Protein AF-A0A7K3PNA1-F1 (afdb_monomer_lite)

Structure (mmCIF, N/CA/C/O backbone):
data_AF-A0A7K3PNA1-F1
#
_entry.id   AF-A0A7K3PNA1-F1
#
loop_
_atom_site.group_PDB
_atom_site.id
_atom_site.type_symbol
_atom_site.label_atom_id
_atom_site.label_alt_id
_atom_site.label_comp_id
_atom_site.label_asym_id
_atom_site.label_entity_id
_atom_site.label_seq_id
_atom_site.pdbx_PDB_ins_code
_atom_site.Cartn_x
_atom_site.Cartn_y
_atom_site.Cartn_z
_atom_site.occupancy
_atom_site.B_iso_or_equiv
_atom_site.auth_seq_id
_atom_site.auth_comp_id
_atom_site.auth_asym_id
_atom_site.auth_atom_id
_atom_site.pdbx_PDB_model_num
ATOM 1 N N . LYS A 1 1 ? 6.640 -14.844 -37.587 1.00 70.00 1 LYS A N 1
ATOM 2 C CA . LYS A 1 1 ? 8.066 -14.745 -37.992 1.00 70.00 1 LYS A CA 1
ATOM 3 C C . LYS A 1 1 ? 8.178 -13.850 -39.232 1.00 70.00 1 LYS A C 1
ATOM 5 O O . LYS A 1 1 ? 8.261 -14.369 -40.331 1.00 70.00 1 LYS A O 1
ATOM 10 N N . LEU A 1 2 ? 8.082 -12.526 -39.067 1.00 86.00 2 LEU A N 1
ATOM 11 C CA . LEU A 1 2 ? 8.059 -11.572 -40.195 1.00 86.00 2 LEU A CA 1
ATOM 12 C C . LEU A 1 2 ? 9.351 -10.746 -40.311 1.00 86.00 2 LEU A C 1
ATOM 14 O O . LEU A 1 2 ? 9.693 -10.298 -41.396 1.00 86.00 2 LEU A O 1
ATOM 18 N N . LEU A 1 3 ? 10.076 -10.574 -39.200 1.00 91.00 3 LEU A N 1
ATOM 19 C CA . LEU A 1 3 ? 11.242 -9.693 -39.128 1.00 91.00 3 LEU A CA 1
ATOM 20 C C . LEU A 1 3 ? 12.482 -10.299 -39.798 1.00 91.00 3 LEU A C 1
ATOM 22 O O . LEU A 1 3 ? 13.149 -9.619 -40.564 1.00 91.00 3 LEU A O 1
ATOM 26 N N . ALA A 1 4 ? 12.761 -11.586 -39.559 1.00 93.69 4 ALA A N 1
ATOM 27 C CA . ALA A 1 4 ? 13.942 -12.251 -40.115 1.00 93.69 4 ALA A CA 1
ATOM 28 C C . ALA A 1 4 ? 13.995 -12.190 -41.661 1.00 93.69 4 ALA A C 1
ATOM 30 O O . ALA A 1 4 ? 14.999 -11.712 -42.183 1.00 93.69 4 ALA A O 1
ATOM 31 N N . PRO A 1 5 ? 12.912 -12.497 -42.409 1.00 94.62 5 PRO A N 1
ATOM 32 C CA . PRO A 1 5 ? 12.918 -12.334 -43.868 1.00 94.62 5 PRO A CA 1
ATOM 33 C C . PRO A 1 5 ? 13.033 -10.878 -44.353 1.00 94.62 5 PRO A C 1
ATOM 35 O O . PRO A 1 5 ? 13.439 -10.630 -45.489 1.00 94.62 5 PRO A O 1
ATOM 38 N N . ALA A 1 6 ? 12.619 -9.895 -43.544 1.00 94.44 6 ALA A N 1
ATOM 39 C CA . ALA A 1 6 ? 12.775 -8.475 -43.869 1.00 94.44 6 ALA A CA 1
ATOM 40 C C . ALA A 1 6 ? 14.231 -8.017 -43.669 1.00 94.44 6 ALA A C 1
ATOM 42 O O . ALA A 1 6 ? 14.783 -7.354 -44.542 1.00 94.44 6 ALA A O 1
ATOM 43 N N . ILE A 1 7 ? 14.876 -8.462 -42.585 1.00 95.81 7 ILE A N 1
ATOM 44 C CA . ILE A 1 7 ? 16.301 -8.226 -42.314 1.00 95.81 7 ILE A CA 1
ATOM 45 C C . ILE A 1 7 ? 17.171 -8.860 -43.404 1.00 95.81 7 ILE A C 1
ATOM 47 O O . ILE A 1 7 ? 18.015 -8.181 -43.974 1.00 95.81 7 ILE A O 1
ATOM 51 N N . GLU A 1 8 ? 16.901 -10.107 -43.800 1.00 96.69 8 GLU A N 1
ATOM 52 C CA . GLU A 1 8 ? 17.635 -10.772 -44.889 1.00 96.69 8 GLU A CA 1
ATOM 53 C C . GLU A 1 8 ? 17.508 -10.046 -46.241 1.00 96.69 8 GLU A C 1
ATOM 55 O O . GLU A 1 8 ? 18.414 -10.098 -47.074 1.00 96.69 8 GLU A O 1
ATOM 60 N N . ARG A 1 9 ? 16.373 -9.386 -46.510 1.00 95.69 9 ARG A N 1
ATOM 61 C CA . ARG A 1 9 ? 16.200 -8.560 -47.718 1.00 95.69 9 ARG A CA 1
ATOM 62 C C . ARG A 1 9 ? 16.971 -7.253 -47.626 1.00 95.69 9 ARG A C 1
ATOM 64 O O . ARG A 1 9 ? 17.616 -6.882 -48.602 1.00 95.69 9 ARG A O 1
ATOM 71 N N . TYR A 1 10 ? 16.944 -6.603 -46.467 1.00 97.12 10 TYR A N 1
ATOM 72 C CA . TYR A 1 10 ? 17.751 -5.417 -46.201 1.00 97.12 10 TYR A CA 1
ATOM 73 C C . TYR A 1 10 ? 19.250 -5.710 -46.336 1.00 97.12 10 TYR A C 1
ATOM 75 O O . TYR A 1 10 ? 19.949 -4.990 -47.043 1.00 97.12 10 TYR A O 1
ATOM 83 N N . ASP A 1 11 ? 19.735 -6.805 -45.750 1.00 97.62 11 ASP A N 1
ATOM 84 C CA . ASP A 1 11 ? 21.142 -7.195 -45.838 1.00 97.62 11 ASP A CA 1
ATOM 85 C C . ASP A 1 11 ? 21.564 -7.490 -47.277 1.00 97.62 11 ASP A C 1
ATOM 87 O O . ASP A 1 11 ? 22.600 -6.996 -47.722 1.00 97.62 11 ASP A O 1
ATOM 91 N N . ARG A 1 12 ? 20.731 -8.206 -48.043 1.00 97.12 12 ARG A N 1
ATOM 92 C CA . ARG A 1 12 ? 20.984 -8.432 -49.473 1.00 97.12 12 ARG A CA 1
ATOM 93 C C . ARG A 1 12 ? 21.019 -7.132 -50.271 1.00 97.12 12 ARG A C 1
ATOM 95 O O . ARG A 1 12 ? 21.925 -6.961 -51.081 1.00 97.12 12 ARG A O 1
ATOM 102 N N . ALA A 1 13 ? 20.076 -6.217 -50.040 1.00 96.31 13 ALA A N 1
ATOM 103 C CA . ALA A 1 13 ? 20.047 -4.922 -50.719 1.00 96.31 13 ALA A CA 1
ATOM 104 C C . ALA A 1 13 ? 21.276 -4.068 -50.369 1.00 96.31 13 ALA A C 1
ATOM 106 O O . ALA A 1 13 ? 21.860 -3.430 -51.242 1.00 96.31 13 ALA A O 1
ATOM 107 N N . ARG A 1 14 ? 21.725 -4.120 -49.111 1.00 97.31 14 ARG A N 1
ATOM 108 C CA . ARG A 1 14 ? 22.932 -3.434 -48.639 1.00 97.31 14 ARG A CA 1
ATOM 109 C C . ARG A 1 14 ? 24.196 -3.990 -49.294 1.00 97.31 14 ARG A C 1
ATOM 111 O O . ARG A 1 14 ? 25.023 -3.214 -49.764 1.00 97.31 14 ARG A O 1
ATOM 118 N N . THR A 1 15 ? 24.344 -5.316 -49.350 1.00 97.44 15 THR A N 1
ATOM 119 C CA . THR A 1 15 ? 25.475 -5.965 -50.034 1.00 97.44 15 THR A CA 1
ATOM 120 C C . THR A 1 15 ? 25.464 -5.670 -51.531 1.00 97.44 15 THR A C 1
ATOM 122 O O . THR A 1 15 ? 26.518 -5.392 -52.093 1.00 97.44 15 THR A O 1
ATOM 125 N N . ALA A 1 16 ? 24.290 -5.676 -52.170 1.00 94.56 16 ALA A N 1
ATOM 126 C CA . ALA A 1 16 ? 24.163 -5.316 -53.576 1.00 94.56 16 ALA A CA 1
ATOM 127 C C . ALA A 1 16 ? 24.594 -3.864 -53.814 1.00 94.56 16 ALA A C 1
ATOM 129 O O . ALA A 1 16 ? 25.426 -3.621 -54.679 1.00 94.56 16 ALA A O 1
ATOM 130 N N . LEU A 1 17 ? 24.109 -2.896 -53.032 1.00 96.12 17 LEU A N 1
ATOM 131 C CA . LEU A 1 17 ? 24.526 -1.496 -53.174 1.00 96.12 17 LEU A CA 1
ATOM 132 C C . LEU A 1 17 ? 26.050 -1.328 -53.051 1.00 96.12 17 LEU A C 1
ATOM 134 O O . LEU A 1 17 ? 26.653 -0.624 -53.853 1.00 96.12 17 LEU A O 1
ATOM 138 N N . ALA A 1 18 ? 26.681 -2.016 -52.095 1.00 95.00 18 ALA A N 1
ATOM 139 C CA . ALA A 1 18 ? 28.134 -1.974 -51.914 1.00 95.00 18 ALA A CA 1
ATOM 140 C C . ALA A 1 18 ? 28.927 -2.562 -53.099 1.00 95.00 18 ALA A C 1
ATOM 142 O O . ALA A 1 18 ? 30.101 -2.243 -53.261 1.00 95.00 18 ALA A O 1
ATOM 143 N N . ALA A 1 19 ? 28.298 -3.415 -53.910 1.00 95.50 19 ALA A N 1
ATOM 144 C CA . ALA A 1 19 ? 28.888 -4.046 -55.086 1.00 95.50 19 ALA A CA 1
ATOM 145 C C . ALA A 1 19 ? 28.511 -3.343 -56.404 1.00 95.50 19 ALA A C 1
ATOM 147 O O . ALA A 1 19 ? 28.600 -3.968 -57.458 1.00 95.50 19 ALA A O 1
ATOM 148 N N . ALA A 1 20 ? 27.966 -2.120 -56.367 1.00 94.44 20 ALA A N 1
ATOM 149 C CA . ALA A 1 20 ? 27.621 -1.379 -57.583 1.00 94.44 20 ALA A CA 1
ATOM 150 C C . ALA A 1 20 ? 28.892 -0.904 -58.300 1.00 94.44 20 ALA A C 1
ATOM 152 O O . ALA A 1 20 ? 29.785 -0.343 -57.663 1.00 94.44 20 ALA A O 1
ATOM 153 N N . GLU A 1 21 ? 28.972 -1.133 -59.610 1.00 93.19 21 GLU A N 1
ATOM 154 C CA . GLU A 1 21 ? 30.156 -0.790 -60.413 1.00 93.19 21 GLU A CA 1
ATOM 155 C C . GLU A 1 21 ? 30.034 0.592 -61.076 1.00 93.19 21 GLU A C 1
ATOM 157 O O . GLU A 1 21 ? 31.046 1.208 -61.422 1.00 93.19 21 GLU A O 1
ATOM 162 N N . ASP A 1 22 ? 28.808 1.113 -61.200 1.00 95.25 22 ASP A N 1
ATOM 163 C CA . ASP A 1 22 ? 28.526 2.437 -61.751 1.00 95.25 22 ASP A CA 1
ATOM 164 C C . ASP A 1 22 ? 27.426 3.203 -60.989 1.00 95.25 22 ASP A C 1
ATOM 166 O O . ASP A 1 22 ? 26.768 2.696 -60.077 1.00 95.25 22 ASP A O 1
ATOM 170 N N . GLY A 1 23 ? 27.257 4.480 -61.349 1.00 89.62 23 GLY A N 1
ATOM 171 C CA . GLY A 1 23 ? 26.330 5.388 -60.673 1.00 89.62 23 GLY A CA 1
ATOM 172 C C . GLY A 1 23 ? 24.845 5.126 -60.947 1.00 89.62 23 GLY A C 1
ATOM 173 O O . GLY A 1 23 ? 24.024 5.457 -60.097 1.00 89.62 23 GLY A O 1
ATOM 174 N N . LEU A 1 24 ? 24.487 4.537 -62.093 1.00 93.06 24 LEU A N 1
ATOM 175 C CA . LEU A 1 24 ? 23.093 4.202 -62.416 1.00 93.06 24 LEU A CA 1
ATOM 176 C C . LEU A 1 24 ? 22.646 2.978 -61.614 1.00 93.06 24 LEU A C 1
ATOM 178 O O . LEU A 1 24 ? 21.570 2.971 -61.020 1.00 93.06 24 LEU A O 1
ATOM 182 N N . GLU A 1 25 ? 23.513 1.973 -61.541 1.00 92.50 25 GLU A N 1
ATOM 183 C CA . GLU A 1 25 ? 23.309 0.772 -60.744 1.00 92.50 25 GLU A CA 1
ATOM 184 C C . GLU A 1 25 ? 23.282 1.082 -59.239 1.00 92.50 25 GLU A C 1
ATOM 186 O O . GLU A 1 25 ? 22.463 0.531 -58.497 1.00 92.50 25 GLU A O 1
ATOM 191 N N . ALA A 1 26 ? 24.142 1.996 -58.780 1.00 92.38 26 ALA A N 1
ATOM 192 C CA . ALA A 1 26 ? 24.135 2.456 -57.396 1.00 92.38 26 ALA A CA 1
ATOM 193 C C . ALA A 1 26 ? 22.807 3.135 -57.018 1.00 92.38 26 ALA A C 1
ATOM 195 O O . ALA A 1 26 ? 22.285 2.876 -55.934 1.00 92.38 26 ALA A O 1
ATOM 196 N N . ASP A 1 27 ? 22.238 3.961 -57.901 1.00 94.81 27 ASP A N 1
ATOM 197 C CA . ASP A 1 27 ? 20.971 4.661 -57.649 1.00 94.81 27 ASP A CA 1
ATOM 198 C C . ASP A 1 27 ? 19.783 3.686 -57.540 1.00 94.81 27 ASP A C 1
ATOM 200 O O . ASP A 1 27 ? 19.015 3.726 -56.574 1.00 94.81 27 ASP A O 1
ATOM 204 N N . GLU A 1 28 ? 19.683 2.717 -58.456 1.00 94.62 28 GLU A N 1
ATOM 205 C CA . GLU A 1 28 ? 18.648 1.675 -58.399 1.00 94.62 28 GLU A CA 1
ATOM 206 C C . GLU A 1 28 ? 18.753 0.835 -57.112 1.00 94.62 28 GLU A C 1
ATOM 208 O O . GLU A 1 28 ? 17.765 0.619 -56.395 1.00 94.62 28 GLU A O 1
ATOM 213 N N . ARG A 1 29 ? 19.970 0.393 -56.771 1.00 96.00 29 ARG A N 1
ATOM 214 C CA . ARG A 1 29 ? 20.231 -0.422 -55.574 1.00 96.00 29 ARG A CA 1
ATOM 215 C C . ARG A 1 29 ? 20.007 0.365 -54.279 1.00 96.00 29 ARG A C 1
ATOM 217 O O . ARG A 1 29 ? 19.547 -0.213 -53.290 1.00 96.00 29 ARG A O 1
ATOM 224 N N . LEU A 1 30 ? 20.252 1.676 -54.278 1.00 96.12 30 LEU A N 1
ATOM 225 C CA . LEU A 1 30 ? 19.921 2.568 -53.165 1.00 96.12 30 LEU A CA 1
ATOM 226 C C . LEU A 1 30 ? 18.402 2.668 -52.964 1.00 96.12 30 LEU A C 1
ATOM 228 O O . LEU A 1 30 ? 17.923 2.633 -51.823 1.00 96.12 30 LEU A O 1
ATOM 232 N N . GLY A 1 31 ? 17.633 2.719 -54.054 1.00 96.31 31 GLY A N 1
ATOM 233 C CA . GLY A 1 31 ? 16.174 2.628 -54.019 1.00 96.31 31 GLY A CA 1
ATOM 234 C C . GLY A 1 31 ? 15.686 1.328 -53.368 1.00 96.31 31 GLY A C 1
ATOM 235 O O . GLY A 1 31 ? 14.831 1.360 -52.477 1.00 96.31 31 GLY A O 1
ATOM 236 N N . ALA A 1 32 ? 16.282 0.191 -53.740 1.00 95.38 32 ALA A N 1
ATOM 237 C CA . ALA A 1 32 ? 15.961 -1.115 -53.159 1.00 95.38 32 ALA A CA 1
ATOM 238 C C . ALA A 1 32 ? 16.306 -1.206 -51.660 1.00 95.38 32 ALA A C 1
ATOM 240 O O . ALA A 1 32 ? 15.506 -1.717 -50.871 1.00 95.38 32 ALA A O 1
ATOM 241 N N . LEU A 1 33 ? 17.459 -0.668 -51.244 1.00 97.44 33 LEU A N 1
ATOM 242 C CA . LEU A 1 33 ? 17.853 -0.600 -49.833 1.00 97.44 33 LEU A CA 1
ATOM 243 C C . LEU A 1 33 ? 16.875 0.255 -49.015 1.00 97.44 33 LEU A C 1
ATOM 245 O O . LEU A 1 33 ? 16.408 -0.174 -47.960 1.00 97.44 33 LEU A O 1
ATOM 249 N N . THR A 1 34 ? 16.512 1.429 -49.534 1.00 97.56 34 THR A N 1
ATOM 250 C CA . THR A 1 34 ? 15.556 2.342 -48.890 1.00 97.56 34 THR A CA 1
ATOM 251 C C . THR A 1 34 ? 14.177 1.695 -48.741 1.00 97.56 34 THR A C 1
ATOM 253 O O . THR A 1 34 ? 13.519 1.846 -47.709 1.00 97.56 34 THR A O 1
ATOM 256 N N . ALA A 1 35 ? 13.724 0.945 -49.750 1.00 97.06 35 ALA A N 1
ATOM 257 C CA . ALA A 1 35 ? 12.470 0.200 -49.681 1.00 97.06 35 ALA A CA 1
ATOM 258 C C . ALA A 1 35 ? 12.510 -0.889 -48.595 1.00 97.06 35 ALA A C 1
ATOM 260 O O . ALA A 1 35 ? 11.569 -0.995 -47.807 1.00 97.06 35 ALA A O 1
ATOM 261 N N . ALA A 1 36 ? 13.611 -1.643 -48.503 1.00 96.62 36 ALA A N 1
ATOM 262 C CA . ALA A 1 36 ? 13.796 -2.657 -47.467 1.00 96.62 36 ALA A CA 1
ATOM 263 C C . ALA A 1 36 ? 13.849 -2.048 -46.051 1.00 96.62 36 ALA A C 1
ATOM 265 O O . ALA A 1 36 ? 13.255 -2.599 -45.124 1.00 96.62 36 ALA A O 1
ATOM 266 N N . GLU A 1 37 ? 14.489 -0.884 -45.873 1.00 97.25 37 GLU A N 1
ATOM 267 C CA . GLU A 1 37 ? 14.481 -0.161 -44.593 1.00 97.25 37 GLU A CA 1
ATOM 268 C C . GLU A 1 37 ? 13.061 0.280 -44.205 1.00 97.25 37 GLU A C 1
ATOM 270 O O . GLU A 1 37 ? 12.616 0.050 -43.076 1.00 97.25 37 GLU A O 1
ATOM 275 N N . ARG A 1 38 ? 12.319 0.880 -45.146 1.00 97.50 38 ARG A N 1
ATOM 276 C CA . ARG A 1 38 ? 10.926 1.302 -44.924 1.00 97.50 38 ARG A CA 1
ATOM 277 C C . ARG A 1 38 ? 10.033 0.130 -44.551 1.00 97.50 38 ARG A C 1
ATOM 279 O O . ARG A 1 38 ? 9.173 0.280 -43.689 1.00 97.50 38 ARG A O 1
ATOM 286 N N . GLU A 1 39 ? 10.248 -1.029 -45.158 1.00 96.12 39 GLU A N 1
ATOM 287 C CA . GLU A 1 39 ? 9.503 -2.236 -44.827 1.00 96.12 39 GLU A CA 1
ATOM 288 C C . GLU A 1 39 ? 9.800 -2.732 -43.408 1.00 96.12 39 GLU A C 1
ATOM 290 O O . GLU A 1 39 ? 8.865 -3.047 -42.670 1.00 96.12 39 GLU A O 1
ATOM 295 N N . ILE A 1 40 ? 11.071 -2.760 -42.989 1.00 96.88 40 ILE A N 1
ATOM 296 C CA . ILE A 1 40 ? 11.430 -3.104 -41.605 1.00 96.88 40 ILE A CA 1
ATOM 297 C C . ILE A 1 40 ? 10.784 -2.113 -40.634 1.00 96.88 40 ILE A C 1
ATOM 299 O O . ILE A 1 40 ? 10.172 -2.539 -39.654 1.00 96.88 40 ILE A O 1
ATOM 303 N N . ARG A 1 41 ? 10.869 -0.807 -40.915 1.00 96.62 41 ARG A N 1
ATOM 304 C CA . ARG A 1 41 ? 10.253 0.242 -40.091 1.00 96.62 41 ARG A CA 1
ATOM 305 C C . ARG A 1 41 ? 8.744 0.046 -39.971 1.00 96.62 41 ARG A C 1
ATOM 307 O O . ARG A 1 41 ? 8.239 -0.006 -38.854 1.00 96.62 41 ARG A O 1
ATOM 314 N N . ALA A 1 42 ? 8.049 -0.130 -41.094 1.00 96.12 42 ALA A N 1
ATOM 315 C CA . ALA A 1 42 ? 6.609 -0.368 -41.123 1.00 96.12 42 ALA A CA 1
ATOM 316 C C . ALA A 1 42 ? 6.230 -1.650 -40.370 1.00 96.12 42 ALA A C 1
ATOM 318 O O . ALA A 1 42 ? 5.231 -1.6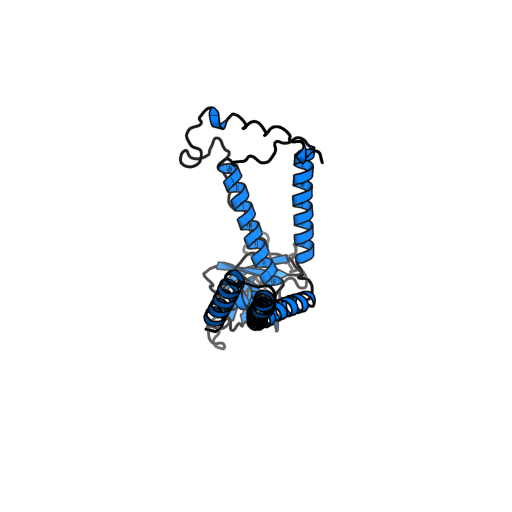89 -39.652 1.00 96.12 42 ALA A O 1
ATOM 319 N N . LEU A 1 43 ? 7.045 -2.703 -40.485 1.00 96.31 43 LEU A N 1
ATOM 320 C CA . LEU A 1 43 ? 6.818 -3.944 -39.765 1.00 96.31 43 LEU A CA 1
ATOM 321 C C . LEU A 1 43 ? 6.987 -3.756 -38.254 1.00 96.31 43 LEU A C 1
ATOM 323 O O . LEU A 1 43 ? 6.117 -4.200 -37.509 1.00 96.31 43 LEU A O 1
ATOM 327 N N . VAL A 1 44 ? 8.058 -3.102 -37.799 1.00 96.12 44 VAL A N 1
ATOM 328 C CA . VAL A 1 44 ? 8.268 -2.795 -36.375 1.00 96.12 44 VAL A CA 1
ATOM 329 C C . VAL A 1 44 ? 7.114 -1.951 -35.851 1.00 96.12 44 VAL A C 1
ATOM 331 O O . VAL A 1 44 ? 6.475 -2.349 -34.880 1.00 96.12 44 VAL A O 1
ATOM 334 N N . GLU A 1 45 ? 6.782 -0.859 -36.537 1.00 96.62 45 GLU A N 1
ATOM 335 C CA . GLU A 1 45 ? 5.677 0.025 -36.171 1.00 96.62 45 GLU A CA 1
ATOM 336 C C . GLU A 1 45 ? 4.351 -0.738 -36.082 1.00 96.62 45 GLU A C 1
ATOM 338 O O . GLU A 1 45 ? 3.666 -0.648 -35.069 1.00 96.62 45 GLU A O 1
ATOM 343 N N . SER A 1 46 ? 4.023 -1.594 -37.056 1.00 95.25 46 SER A N 1
ATOM 344 C CA . SER A 1 46 ? 2.785 -2.392 -37.027 1.00 95.25 46 SER A CA 1
ATOM 345 C C . SER A 1 46 ? 2.662 -3.305 -35.800 1.00 95.25 46 SER A C 1
ATOM 347 O O . SER A 1 46 ? 1.556 -3.700 -35.430 1.00 95.25 46 SER A O 1
ATOM 349 N N . ARG A 1 47 ? 3.791 -3.676 -35.179 1.00 94.25 47 ARG A N 1
ATOM 350 C CA . ARG A 1 47 ? 3.832 -4.560 -34.008 1.00 94.25 47 ARG A CA 1
ATOM 351 C C . ARG A 1 47 ? 3.967 -3.802 -32.697 1.00 94.25 47 ARG A C 1
ATOM 353 O O . ARG A 1 47 ? 3.441 -4.280 -31.699 1.00 94.25 47 ARG A O 1
ATOM 360 N N . THR A 1 48 ? 4.633 -2.650 -32.682 1.00 95.62 48 THR A N 1
ATOM 361 C CA . THR A 1 48 ? 4.863 -1.868 -31.457 1.00 95.62 48 THR A CA 1
ATOM 362 C C . THR A 1 48 ? 3.823 -0.775 -31.244 1.00 95.62 48 THR A C 1
ATOM 364 O O . THR A 1 48 ? 3.461 -0.506 -30.099 1.00 95.62 48 THR A O 1
ATOM 367 N N . ARG A 1 49 ? 3.292 -0.179 -32.320 1.00 97.12 49 ARG A N 1
ATOM 368 C CA . ARG A 1 49 ? 2.345 0.939 -32.258 1.00 97.12 49 ARG A CA 1
ATOM 369 C C . ARG A 1 49 ? 1.075 0.621 -31.464 1.00 97.12 49 ARG A C 1
ATOM 371 O O . ARG A 1 49 ? 0.727 1.440 -30.618 1.00 97.12 49 ARG A O 1
ATOM 378 N N . PRO A 1 50 ? 0.419 -0.548 -31.620 1.00 97.44 50 PRO A N 1
ATOM 379 C CA . PRO A 1 50 ? -0.782 -0.849 -30.841 1.00 97.44 50 PRO A CA 1
ATOM 380 C C . PRO A 1 50 ? -0.523 -0.878 -29.331 1.00 97.44 50 PRO A C 1
ATOM 382 O O . PRO A 1 50 ? -1.319 -0.341 -28.563 1.00 97.44 50 PRO A O 1
ATOM 385 N N . THR A 1 51 ? 0.602 -1.464 -28.909 1.00 96.69 51 THR A N 1
ATOM 386 C CA . THR A 1 51 ? 1.011 -1.501 -27.498 1.00 96.69 51 THR A CA 1
ATOM 387 C C . THR A 1 51 ? 1.361 -0.107 -26.994 1.00 96.69 51 THR A C 1
ATOM 389 O O . THR A 1 51 ? 0.922 0.272 -25.917 1.00 96.69 51 THR A O 1
ATOM 392 N N . TRP A 1 52 ? 2.098 0.678 -27.782 1.00 96.81 52 TRP A N 1
ATOM 393 C CA . TRP A 1 52 ? 2.419 2.068 -27.457 1.00 96.81 52 TRP A CA 1
ATOM 394 C C . TRP A 1 52 ? 1.154 2.909 -27.246 1.00 96.81 52 TRP A C 1
ATOM 396 O O . TRP A 1 52 ? 0.998 3.536 -26.203 1.00 96.81 52 TRP A O 1
ATOM 406 N N . ASP A 1 53 ? 0.210 2.859 -28.187 1.00 98.06 53 ASP A N 1
ATOM 407 C CA . ASP A 1 53 ? -1.056 3.590 -28.085 1.00 98.06 53 ASP A CA 1
ATOM 408 C C . ASP A 1 53 ? -1.923 3.076 -26.919 1.00 98.06 53 ASP A C 1
ATOM 410 O O . ASP A 1 53 ? -2.649 3.846 -26.293 1.00 98.06 53 ASP A O 1
ATOM 414 N N . ALA A 1 54 ? -1.863 1.777 -26.600 1.00 97.81 54 ALA A N 1
ATOM 415 C CA . ALA A 1 54 ? -2.528 1.218 -25.423 1.00 97.81 54 ALA A CA 1
ATOM 416 C C . ALA A 1 54 ? -1.921 1.730 -24.107 1.00 97.81 54 ALA A C 1
ATOM 418 O O . ALA A 1 54 ? -2.681 2.058 -23.201 1.00 97.81 54 ALA A O 1
ATOM 419 N N . VAL A 1 55 ? -0.592 1.857 -24.015 1.00 98.00 55 VAL A N 1
ATOM 420 C CA . VAL A 1 55 ? 0.090 2.438 -22.845 1.00 98.00 55 VAL A CA 1
ATOM 421 C C . VAL A 1 55 ? -0.338 3.890 -22.638 1.00 98.00 55 VAL A C 1
ATOM 423 O O . VAL A 1 55 ? -0.714 4.248 -21.526 1.00 98.00 55 VAL A O 1
ATOM 426 N N . TRP A 1 56 ? -0.353 4.711 -23.693 1.00 97.44 56 TRP A N 1
ATOM 427 C CA . TRP A 1 56 ? -0.783 6.110 -23.575 1.00 97.44 56 TRP A CA 1
ATOM 428 C C . TRP A 1 56 ? -2.251 6.250 -23.201 1.00 97.44 56 TRP A C 1
ATOM 430 O O . TRP A 1 56 ? -2.555 7.001 -22.282 1.00 97.44 56 TRP A O 1
ATOM 440 N N . ARG A 1 57 ? -3.144 5.458 -23.810 1.00 97.94 57 ARG A N 1
ATOM 441 C CA . ARG A 1 57 ? -4.542 5.399 -23.353 1.00 97.94 57 ARG A CA 1
ATOM 442 C C . ARG A 1 57 ? -4.649 4.995 -21.889 1.00 97.94 57 ARG A C 1
ATOM 444 O O . ARG A 1 57 ? -5.456 5.568 -21.174 1.00 97.94 57 ARG A O 1
ATOM 451 N N . GLY A 1 58 ? -3.854 4.024 -21.441 1.00 96.44 58 GLY A N 1
ATOM 452 C CA . GLY A 1 58 ? -3.807 3.630 -20.035 1.00 96.44 58 GLY A CA 1
ATOM 453 C C . GLY A 1 58 ? -3.410 4.795 -19.128 1.00 96.44 58 GLY A C 1
ATOM 454 O O . GLY A 1 58 ? -4.072 5.037 -18.128 1.00 96.44 58 GLY A O 1
ATOM 455 N N . LEU A 1 59 ? -2.380 5.557 -19.500 1.00 96.06 59 LEU A N 1
ATOM 456 C CA . LEU A 1 59 ? -1.957 6.750 -18.759 1.00 96.06 59 LEU A CA 1
ATOM 457 C C . LEU A 1 59 ? -3.025 7.847 -18.750 1.00 96.06 59 LEU A C 1
ATOM 459 O O . LEU A 1 59 ? -3.213 8.491 -17.723 1.00 96.06 59 LEU A O 1
ATOM 463 N N . ASP A 1 60 ? -3.717 8.059 -19.867 1.00 96.75 60 ASP A N 1
ATOM 464 C CA . ASP A 1 60 ? -4.799 9.039 -19.945 1.00 96.75 60 ASP A CA 1
ATOM 465 C C . ASP A 1 60 ? -5.977 8.628 -19.051 1.00 96.75 60 ASP A C 1
ATOM 467 O O . ASP A 1 60 ? -6.451 9.446 -18.271 1.00 96.75 60 ASP A O 1
ATOM 471 N N . LEU A 1 61 ? -6.356 7.345 -19.048 1.00 95.62 61 LEU A N 1
ATOM 472 C CA . LEU A 1 61 ? -7.370 6.810 -18.131 1.00 95.62 61 LEU A CA 1
ATOM 473 C C . LEU A 1 61 ? -6.949 6.939 -16.660 1.00 95.62 61 LEU A C 1
ATOM 475 O O . LEU A 1 61 ? -7.761 7.313 -15.820 1.00 95.62 61 LEU A O 1
ATOM 479 N N . LEU A 1 62 ? -5.682 6.665 -16.332 1.00 89.56 62 LEU A N 1
ATOM 480 C CA . LEU A 1 62 ? -5.170 6.827 -14.966 1.00 89.56 62 LEU A CA 1
ATOM 481 C C . LEU A 1 62 ? -5.223 8.287 -14.498 1.00 89.56 62 LEU A C 1
ATOM 483 O O . LEU A 1 62 ? -5.445 8.536 -13.319 1.00 89.56 62 LEU A O 1
ATOM 487 N N . ARG A 1 63 ? -5.046 9.254 -15.405 1.00 91.31 63 ARG A N 1
ATOM 488 C CA . ARG A 1 63 ? -5.151 10.690 -15.093 1.00 91.31 63 ARG A CA 1
ATOM 489 C C . ARG A 1 63 ? -6.585 11.159 -14.861 1.00 91.31 63 ARG A C 1
ATOM 491 O O . ARG A 1 63 ? -6.767 12.220 -14.273 1.00 91.31 63 ARG A O 1
ATOM 498 N N . GLU A 1 64 ? -7.580 10.414 -15.338 1.00 93.94 64 GLU A N 1
ATOM 499 C CA . GLU A 1 64 ? -8.998 10.709 -15.103 1.00 93.94 64 GLU A CA 1
ATOM 500 C C . GLU A 1 64 ? -9.483 10.214 -13.733 1.00 93.94 64 GLU A C 1
ATOM 502 O O . GLU A 1 64 ? -10.556 10.620 -13.280 1.00 93.94 64 GLU A O 1
ATOM 507 N N . LEU A 1 65 ? -8.713 9.352 -13.059 1.00 88.50 65 LEU A N 1
ATOM 508 C CA . LEU A 1 65 ? -9.064 8.869 -11.729 1.00 88.50 65 LEU A CA 1
ATOM 509 C C . LEU A 1 65 ? -8.976 9.998 -10.692 1.00 88.50 65 LEU A C 1
ATOM 511 O O . LEU A 1 65 ? -8.086 10.849 -10.773 1.00 88.50 65 LEU A O 1
ATOM 515 N N . PRO A 1 66 ? -9.880 10.007 -9.694 1.00 91.06 66 PRO A N 1
ATOM 516 C CA . PRO A 1 66 ? -9.750 10.916 -8.570 1.00 91.06 66 PRO A CA 1
ATOM 517 C C . PRO A 1 66 ? -8.446 10.637 -7.820 1.00 91.06 66 PRO A C 1
ATOM 519 O O . PRO A 1 66 ? -7.991 9.497 -7.720 1.00 91.06 66 PRO A O 1
ATOM 522 N N . GLU A 1 67 ? -7.858 11.693 -7.273 1.00 90.50 67 GLU A N 1
ATOM 523 C CA . GLU A 1 67 ? -6.682 11.571 -6.423 1.00 90.50 67 GLU A CA 1
ATOM 524 C C . GLU A 1 67 ? -7.007 10.744 -5.166 1.00 90.50 67 GLU A C 1
ATOM 526 O O . GLU A 1 67 ? -8.066 10.911 -4.554 1.00 90.50 67 GLU A O 1
ATOM 531 N N . GLY A 1 68 ? -6.096 9.839 -4.793 1.00 91.19 68 GLY A N 1
ATOM 532 C CA . GLY A 1 68 ? -6.237 9.015 -3.592 1.00 91.19 68 GLY A CA 1
ATOM 533 C C . GLY A 1 68 ? -6.243 9.869 -2.325 1.00 91.19 68 GLY A C 1
ATOM 534 O O . GLY A 1 68 ? -5.502 10.850 -2.224 1.00 91.19 68 GLY A O 1
ATOM 535 N N . ALA A 1 69 ? -7.052 9.489 -1.335 1.00 92.62 69 ALA A N 1
ATOM 536 C CA . ALA A 1 69 ? -7.259 10.288 -0.129 1.00 92.62 69 ALA A CA 1
ATOM 537 C C . ALA A 1 69 ? -5.964 10.526 0.670 1.00 92.62 69 ALA A C 1
ATOM 539 O O . ALA A 1 69 ? -5.845 11.547 1.348 1.00 92.62 69 ALA A O 1
ATOM 540 N N . HIS A 1 70 ? -4.979 9.626 0.573 1.00 93.31 70 HIS A N 1
ATOM 541 C CA . HIS A 1 70 ? -3.695 9.759 1.266 1.00 93.31 70 HIS A CA 1
ATOM 542 C C . HIS A 1 70 ? -2.579 10.377 0.405 1.00 93.31 70 HIS A C 1
ATOM 544 O O . HIS A 1 70 ? -1.454 10.531 0.888 1.00 93.31 70 HIS A O 1
ATOM 550 N N . ALA A 1 71 ? -2.838 10.740 -0.857 1.00 92.94 71 ALA A N 1
ATOM 551 C CA . ALA A 1 71 ? -1.815 11.291 -1.750 1.00 92.94 71 ALA A CA 1
ATOM 552 C C . ALA A 1 71 ? -1.219 12.609 -1.220 1.00 92.94 71 ALA A C 1
ATOM 554 O O . ALA A 1 71 ? 0.005 12.746 -1.154 1.00 92.94 71 ALA A O 1
ATOM 555 N N . GLU A 1 72 ? -2.062 13.533 -0.746 1.00 93.25 72 GLU A N 1
ATOM 556 C CA . GLU A 1 72 ? -1.618 14.814 -0.178 1.00 93.25 72 GLU A CA 1
ATOM 557 C C . GLU A 1 72 ? -0.759 14.622 1.085 1.00 93.25 72 GLU A C 1
ATOM 559 O O . GLU A 1 72 ? 0.261 15.299 1.273 1.00 93.25 72 GLU A O 1
ATOM 564 N N . GLU A 1 73 ? -1.133 13.672 1.949 1.00 91.19 73 GLU A N 1
ATOM 565 C CA . GLU A 1 73 ? -0.368 13.358 3.157 1.00 91.19 73 GLU A CA 1
ATOM 566 C C . GLU A 1 73 ? 1.016 12.793 2.800 1.00 91.19 73 GLU A C 1
ATOM 568 O O . GLU A 1 73 ? 2.028 13.248 3.345 1.00 91.19 73 GLU A O 1
ATOM 573 N N . ARG A 1 74 ? 1.080 11.845 1.851 1.00 91.62 74 ARG A N 1
ATOM 574 C CA . ARG A 1 74 ? 2.346 11.278 1.358 1.00 91.62 74 ARG A CA 1
ATOM 575 C C . ARG A 1 74 ? 3.236 12.354 0.746 1.00 91.62 74 ARG A C 1
ATOM 577 O O . ARG A 1 74 ? 4.393 12.477 1.138 1.00 91.62 74 ARG A O 1
ATOM 584 N N . TRP A 1 75 ? 2.676 13.202 -0.117 1.00 94.00 75 TRP A N 1
ATOM 585 C CA . TRP A 1 75 ? 3.394 14.330 -0.710 1.00 94.00 75 TRP A CA 1
ATOM 586 C C . TRP A 1 75 ? 3.953 15.284 0.349 1.00 94.00 75 TRP A C 1
ATOM 588 O O . TRP A 1 75 ? 5.102 15.728 0.275 1.00 94.00 75 TRP A O 1
ATOM 598 N N . THR A 1 76 ? 3.157 15.585 1.376 1.00 95.12 76 THR A N 1
ATOM 599 C CA . THR A 1 76 ? 3.608 16.402 2.502 1.00 95.12 76 THR A CA 1
ATOM 600 C C . THR A 1 76 ? 4.776 15.725 3.214 1.00 95.12 76 THR A C 1
ATOM 602 O O . THR A 1 76 ? 5.808 16.358 3.412 1.00 95.12 76 THR A O 1
ATOM 605 N N . ARG A 1 77 ? 4.687 14.433 3.536 1.00 90.94 77 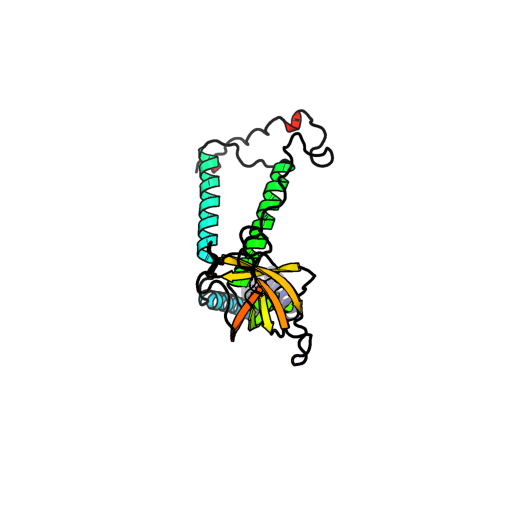ARG A N 1
ATOM 606 C CA . ARG A 1 77 ? 5.780 13.681 4.173 1.00 90.94 77 ARG A CA 1
ATOM 607 C C . ARG A 1 77 ? 7.063 13.682 3.337 1.00 90.94 77 ARG A C 1
ATOM 609 O O . ARG A 1 77 ? 8.137 13.904 3.898 1.00 90.94 77 ARG A O 1
ATOM 616 N N . ASP A 1 78 ? 6.960 13.515 2.023 1.00 92.25 78 ASP A N 1
ATOM 617 C CA . ASP A 1 78 ? 8.111 13.547 1.114 1.00 92.25 78 ASP A CA 1
ATOM 618 C C . ASP A 1 78 ? 8.789 14.917 1.110 1.00 92.25 78 ASP A C 1
ATOM 620 O O . ASP A 1 78 ? 10.013 15.017 1.230 1.00 92.25 78 ASP A O 1
ATOM 624 N N . ARG A 1 79 ? 7.997 15.997 1.075 1.00 96.25 79 ARG A N 1
ATOM 625 C CA . ARG A 1 79 ? 8.516 17.365 1.207 1.00 96.25 79 ARG A CA 1
ATOM 626 C C . ARG A 1 79 ? 9.249 17.573 2.526 1.00 96.25 79 ARG A C 1
ATOM 628 O O . ARG A 1 79 ? 10.287 18.237 2.541 1.00 96.25 79 ARG A O 1
ATOM 635 N N . TRP A 1 80 ? 8.724 17.035 3.626 1.00 95.38 80 TRP A N 1
ATOM 636 C CA . TRP A 1 80 ? 9.379 17.116 4.933 1.00 95.38 80 TRP A CA 1
ATOM 637 C C . TRP A 1 80 ? 10.681 16.316 4.951 1.00 95.38 80 TRP A C 1
ATOM 639 O O . TRP A 1 80 ? 11.697 16.857 5.372 1.00 95.38 80 TRP A O 1
ATOM 649 N N . SER A 1 81 ? 10.685 15.089 4.423 1.00 90.06 81 SER A N 1
ATOM 650 C CA . SER A 1 81 ? 11.890 14.258 4.286 1.00 90.06 81 SER A CA 1
ATOM 651 C C . SER A 1 81 ? 12.984 14.979 3.492 1.00 90.06 81 SER A C 1
ATOM 653 O O . SER A 1 81 ? 14.119 15.107 3.958 1.00 90.06 81 SER A O 1
ATOM 655 N N . PHE A 1 82 ? 12.625 15.545 2.336 1.00 92.12 82 PHE A N 1
ATOM 656 C CA . PHE A 1 82 ? 13.538 16.336 1.513 1.00 92.12 82 PHE A CA 1
ATOM 657 C C . PHE A 1 82 ? 14.068 17.566 2.260 1.00 92.12 82 PHE A C 1
ATOM 659 O O . PHE A 1 82 ? 15.271 17.823 2.269 1.00 92.12 82 PHE A O 1
ATOM 666 N N . THR A 1 83 ? 13.178 18.314 2.917 1.00 94.69 83 THR A N 1
ATOM 667 C CA . THR A 1 83 ? 13.533 19.529 3.664 1.00 94.69 83 THR A CA 1
ATOM 668 C C . THR A 1 83 ? 14.487 19.210 4.809 1.00 94.69 83 THR A C 1
ATOM 670 O O . THR A 1 83 ? 15.522 19.856 4.933 1.00 94.69 83 THR A O 1
ATOM 673 N N . SER A 1 84 ? 14.200 18.165 5.589 1.00 90.81 84 SER A N 1
ATOM 674 C CA . SER A 1 84 ? 15.081 17.704 6.661 1.00 90.81 84 SER A CA 1
ATOM 675 C C . SER A 1 84 ? 16.444 17.270 6.130 1.00 90.81 84 SER A C 1
ATOM 677 O O . SER A 1 84 ? 17.458 17.612 6.729 1.00 90.81 84 SER A O 1
ATOM 679 N N . HIS A 1 85 ? 16.499 16.567 4.993 1.00 89.00 85 HIS A N 1
ATOM 680 C CA . HIS A 1 85 ? 17.772 16.197 4.375 1.00 89.00 85 HIS A CA 1
ATOM 681 C C . HIS A 1 85 ? 18.576 17.423 3.923 1.00 89.00 85 HIS A C 1
ATOM 683 O O . HIS A 1 85 ? 19.770 17.503 4.202 1.00 89.00 85 HIS A O 1
ATOM 689 N N . ARG A 1 86 ? 17.929 18.390 3.265 1.00 92.19 86 ARG A N 1
ATOM 690 C CA . ARG A 1 86 ? 18.560 19.651 2.859 1.00 92.19 86 ARG A CA 1
ATOM 691 C C . ARG A 1 86 ? 19.110 20.410 4.067 1.00 92.19 86 ARG A C 1
ATOM 693 O O . ARG A 1 86 ? 20.256 20.843 4.036 1.00 92.19 86 ARG A O 1
ATOM 700 N N . ASP A 1 87 ? 18.312 20.561 5.121 1.00 93.25 87 ASP A N 1
ATOM 701 C CA . ASP A 1 87 ? 18.700 21.313 6.319 1.00 93.25 87 ASP A CA 1
ATOM 702 C C . ASP A 1 87 ? 19.888 20.652 7.032 1.00 93.25 87 ASP A C 1
ATOM 704 O O . ASP A 1 87 ? 20.809 21.342 7.463 1.00 93.25 87 ASP A O 1
ATOM 708 N N . ARG A 1 88 ? 19.916 19.314 7.059 1.00 88.94 88 ARG A N 1
ATOM 709 C CA . ARG A 1 88 ? 21.042 18.504 7.542 1.00 88.94 88 ARG A CA 1
ATOM 710 C C . ARG A 1 88 ? 22.344 18.817 6.795 1.00 88.94 88 ARG A C 1
ATOM 712 O O . ARG A 1 88 ? 23.377 19.056 7.413 1.00 88.94 88 ARG A O 1
ATOM 719 N N . VAL A 1 89 ? 22.283 18.854 5.462 1.00 88.62 89 VAL A N 1
ATOM 720 C CA . VAL A 1 89 ? 23.437 19.177 4.604 1.00 88.62 89 VAL A CA 1
ATOM 721 C C . VAL A 1 89 ? 23.890 20.625 4.816 1.00 88.62 89 VAL A C 1
ATOM 723 O O . VAL A 1 89 ? 25.081 20.877 4.977 1.00 88.62 89 VAL A O 1
ATOM 726 N N . LEU A 1 90 ? 22.954 21.577 4.887 1.00 89.19 90 LEU A N 1
ATOM 727 C CA . LEU A 1 90 ? 23.265 22.991 5.137 1.00 89.19 90 LEU A CA 1
ATOM 728 C C . LEU A 1 90 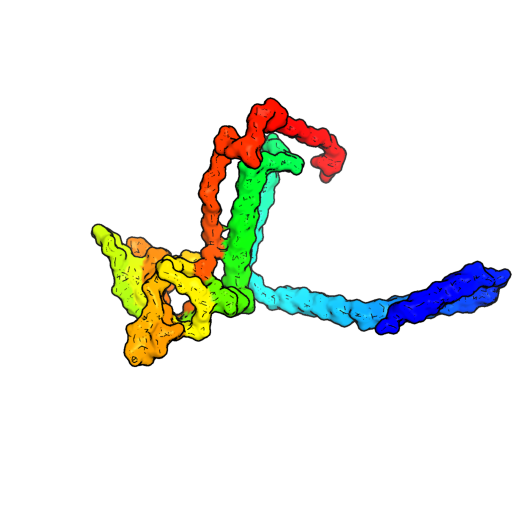? 23.872 23.238 6.525 1.00 89.19 90 LEU A C 1
ATOM 730 O O . LEU A 1 90 ? 24.672 24.158 6.682 1.00 89.19 90 LEU A O 1
ATOM 734 N N . ALA A 1 91 ? 23.524 22.420 7.520 1.00 92.94 91 ALA A N 1
ATOM 735 C CA . ALA A 1 91 ? 24.123 22.467 8.852 1.00 92.94 91 ALA A CA 1
ATOM 736 C C . ALA A 1 91 ? 25.582 21.967 8.886 1.00 92.94 91 ALA A C 1
ATOM 738 O O . ALA A 1 91 ? 26.218 22.024 9.938 1.00 92.94 91 ALA A O 1
ATOM 739 N N . GLY A 1 92 ? 26.123 21.493 7.756 1.00 89.19 92 GLY A N 1
ATOM 740 C CA . GLY A 1 92 ? 27.476 20.954 7.668 1.00 89.19 92 GLY A CA 1
ATOM 741 C C . GLY A 1 92 ? 27.610 19.564 8.286 1.00 89.19 92 GLY A C 1
ATOM 742 O O . GLY A 1 92 ? 28.723 19.151 8.616 1.00 89.19 92 GLY A O 1
ATOM 743 N N . GLU A 1 93 ? 26.500 18.839 8.468 1.00 86.31 93 GLU A N 1
ATOM 744 C CA . GLU A 1 93 ? 26.590 17.432 8.841 1.00 86.31 93 GLU A CA 1
ATOM 745 C C . GLU A 1 93 ? 27.295 16.633 7.737 1.00 86.31 93 GLU A C 1
ATOM 747 O O . GLU A 1 93 ? 27.133 16.944 6.551 1.00 86.31 93 GLU A O 1
ATOM 752 N N . PRO A 1 94 ? 28.043 15.574 8.097 1.00 78.31 94 PRO A N 1
ATOM 753 C CA . PRO A 1 94 ? 28.717 14.746 7.114 1.00 78.31 94 PRO A CA 1
ATOM 754 C C . PRO A 1 94 ? 27.761 14.248 6.012 1.00 78.31 94 PRO A C 1
ATOM 756 O O . PRO A 1 94 ? 26.611 13.859 6.300 1.00 78.31 94 PRO A O 1
ATOM 759 N N . PRO A 1 95 ? 28.221 14.234 4.744 1.00 75.44 95 PRO A N 1
ATOM 760 C CA . PRO A 1 95 ? 27.449 13.671 3.646 1.00 75.44 95 PRO A CA 1
ATOM 761 C C . PRO A 1 95 ? 27.143 12.195 3.919 1.00 75.44 95 PRO A C 1
ATOM 763 O O . PRO A 1 95 ? 27.753 11.551 4.774 1.00 75.44 95 PRO A O 1
ATOM 766 N N . GLN A 1 96 ? 26.153 11.651 3.208 1.00 78.12 96 GLN A N 1
ATOM 767 C CA . GLN A 1 96 ? 25.827 10.237 3.363 1.00 78.12 96 GLN A CA 1
ATOM 768 C C . GLN A 1 96 ? 27.060 9.387 3.004 1.00 78.12 96 GLN A C 1
ATOM 770 O O . GLN A 1 96 ? 27.595 9.555 1.907 1.00 78.12 96 GLN A O 1
ATOM 775 N N . PRO A 1 97 ? 27.509 8.479 3.889 1.00 77.44 97 PRO A N 1
ATOM 776 C CA . PRO A 1 97 ? 28.684 7.670 3.613 1.00 77.44 97 PRO A CA 1
ATOM 777 C C . PRO A 1 97 ? 28.415 6.721 2.441 1.00 77.44 97 PRO A C 1
ATOM 779 O O . PRO A 1 97 ? 27.285 6.274 2.221 1.00 77.44 97 PRO A O 1
ATOM 782 N N . ARG A 1 98 ? 29.473 6.365 1.701 1.00 80.62 98 ARG A N 1
ATOM 783 C CA . ARG A 1 98 ? 29.388 5.383 0.603 1.00 80.62 98 ARG A CA 1
ATOM 784 C C . ARG A 1 98 ? 28.964 4.003 1.104 1.00 80.62 98 ARG A C 1
ATOM 786 O O . ARG A 1 98 ? 28.367 3.230 0.354 1.00 80.62 98 ARG A O 1
ATOM 793 N N . ARG A 1 99 ? 29.291 3.687 2.359 1.00 79.75 99 ARG A N 1
ATOM 794 C CA . ARG A 1 99 ? 28.896 2.466 3.061 1.00 79.75 99 ARG A CA 1
ATOM 795 C C . ARG A 1 99 ? 28.364 2.835 4.435 1.00 79.75 99 ARG A C 1
ATOM 797 O O . ARG A 1 99 ? 29.069 3.451 5.224 1.00 79.75 99 ARG A O 1
ATOM 804 N N . ASP A 1 100 ? 27.126 2.446 4.697 1.00 83.44 100 ASP A N 1
ATOM 805 C CA . ASP A 1 100 ? 26.542 2.576 6.025 1.00 83.44 100 ASP A CA 1
ATOM 806 C C . ASP A 1 100 ? 27.148 1.522 6.964 1.00 83.44 100 ASP A C 1
ATOM 808 O O . ASP A 1 100 ? 27.389 0.382 6.552 1.00 83.44 100 ASP A O 1
ATOM 812 N N . ASP A 1 101 ? 27.362 1.882 8.231 1.00 80.56 101 ASP A N 1
ATOM 813 C CA . ASP A 1 101 ? 27.606 0.894 9.280 1.00 80.56 101 ASP A CA 1
ATOM 814 C C . ASP A 1 101 ? 26.360 0.015 9.495 1.00 80.56 101 ASP A C 1
ATOM 816 O O . ASP A 1 101 ? 25.257 0.332 9.039 1.00 80.56 101 ASP A O 1
ATOM 820 N N . ALA A 1 102 ? 26.520 -1.103 10.203 1.00 83.31 102 ALA A N 1
ATOM 821 C CA . ALA A 1 102 ? 25.447 -2.078 10.379 1.00 83.31 102 ALA A CA 1
ATOM 822 C C . ALA A 1 102 ? 24.189 -1.491 11.045 1.00 83.31 102 ALA A C 1
ATOM 824 O O . ALA A 1 102 ? 23.074 -1.816 10.630 1.00 83.31 102 ALA A O 1
ATOM 825 N N . VAL A 1 103 ? 24.345 -0.613 12.042 1.00 84.00 103 VAL A N 1
ATOM 826 C CA . VAL A 1 103 ? 23.218 -0.007 12.766 1.00 84.00 103 VAL A CA 1
ATOM 827 C C . VAL A 1 103 ? 22.522 1.025 11.885 1.00 84.00 103 VAL A C 1
ATOM 829 O O . VAL A 1 103 ? 21.292 1.025 11.791 1.00 84.00 103 VAL A O 1
ATOM 832 N N . THR A 1 104 ? 23.276 1.871 11.182 1.00 84.12 104 THR A N 1
ATOM 833 C CA . THR A 1 104 ? 22.717 2.837 10.226 1.00 84.12 104 THR A CA 1
ATOM 834 C C . THR A 1 104 ? 21.985 2.134 9.082 1.00 84.12 104 THR A C 1
ATOM 836 O O . THR A 1 104 ? 20.849 2.498 8.762 1.00 84.12 104 THR A O 1
ATOM 839 N N . ALA A 1 105 ? 22.585 1.095 8.498 1.00 86.25 105 ALA A N 1
ATOM 840 C CA . ALA A 1 105 ? 21.981 0.312 7.423 1.00 86.25 105 ALA A CA 1
ATOM 841 C C . ALA A 1 105 ? 20.670 -0.348 7.877 1.00 86.25 105 ALA A C 1
ATOM 843 O O . ALA A 1 105 ? 19.653 -0.243 7.188 1.00 86.25 105 ALA A O 1
ATOM 844 N N . ALA A 1 106 ? 20.668 -0.965 9.061 1.00 88.31 106 ALA A N 1
ATOM 845 C CA . ALA A 1 106 ? 19.483 -1.598 9.628 1.00 88.31 106 ALA A CA 1
ATOM 846 C C . ALA A 1 106 ? 18.374 -0.579 9.954 1.00 88.31 106 ALA A C 1
ATOM 848 O O . ALA A 1 106 ? 17.212 -0.831 9.645 1.00 88.31 106 ALA A O 1
ATOM 849 N N . ASN A 1 107 ? 18.708 0.604 10.483 1.00 87.69 107 ASN A N 1
ATOM 850 C CA . ASN A 1 107 ? 17.729 1.676 10.713 1.00 87.69 107 ASN A CA 1
ATOM 851 C C . ASN A 1 107 ? 17.102 2.190 9.406 1.00 87.69 107 ASN A C 1
ATOM 853 O O . ASN A 1 107 ? 15.891 2.436 9.346 1.00 87.69 107 ASN A O 1
ATOM 857 N N . LYS A 1 108 ? 17.907 2.350 8.346 1.00 88.81 108 LYS A N 1
ATOM 858 C CA . LYS A 1 108 ? 17.410 2.744 7.019 1.00 88.81 108 LYS A CA 1
ATOM 859 C C . LYS A 1 108 ? 16.513 1.670 6.415 1.00 88.81 108 LYS A C 1
ATOM 861 O O . LYS A 1 108 ? 15.465 2.013 5.872 1.00 88.81 108 LYS A O 1
ATOM 866 N N . LEU A 1 109 ? 16.895 0.396 6.524 1.00 91.44 109 LEU A N 1
ATOM 867 C CA . LEU A 1 109 ? 16.072 -0.723 6.065 1.00 91.44 109 LEU A CA 1
ATOM 868 C C . LEU A 1 109 ? 14.738 -0.764 6.817 1.00 91.44 109 LEU A C 1
ATOM 870 O O . LEU A 1 109 ? 13.698 -0.694 6.176 1.00 91.44 109 LEU A O 1
ATOM 874 N N . ALA A 1 110 ? 14.761 -0.748 8.151 1.00 90.88 110 ALA A N 1
ATOM 875 C CA . ALA A 1 110 ? 13.549 -0.758 8.971 1.00 90.88 110 ALA A CA 1
ATOM 876 C C . ALA A 1 110 ? 12.631 0.440 8.672 1.00 90.88 110 ALA A C 1
ATOM 878 O O . ALA A 1 110 ? 11.405 0.324 8.678 1.00 90.88 110 ALA A O 1
ATOM 879 N N . THR A 1 111 ? 13.215 1.608 8.381 1.00 89.75 111 THR A N 1
ATOM 880 C CA . THR A 1 111 ? 12.450 2.775 7.927 1.00 89.75 111 THR A CA 1
ATOM 881 C C . THR A 1 111 ? 11.789 2.504 6.579 1.00 89.75 111 THR A C 1
ATOM 883 O O . THR A 1 111 ? 10.588 2.709 6.465 1.00 89.75 111 THR A O 1
ATOM 886 N N . ARG A 1 112 ? 12.529 2.003 5.583 1.00 91.31 112 ARG A N 1
ATOM 887 C CA . ARG A 1 112 ? 11.990 1.684 4.250 1.00 91.31 112 ARG A CA 1
ATOM 888 C C . ARG A 1 112 ? 10.901 0.618 4.297 1.00 91.31 112 ARG A C 1
ATOM 890 O O . ARG A 1 112 ? 9.887 0.792 3.642 1.00 91.31 112 ARG A O 1
ATOM 897 N N . GLU A 1 113 ? 11.075 -0.434 5.091 1.00 93.62 113 GLU A N 1
ATOM 898 C CA . GLU A 1 113 ? 10.063 -1.481 5.283 1.00 93.62 113 GLU A CA 1
ATOM 899 C C . GLU A 1 113 ? 8.776 -0.911 5.884 1.00 93.62 113 GLU A C 1
ATOM 901 O O . GLU A 1 113 ? 7.682 -1.214 5.413 1.00 93.62 113 GLU A O 1
ATOM 906 N N . ARG A 1 114 ? 8.895 -0.020 6.876 1.00 91.44 114 ARG A N 1
ATOM 907 C CA . ARG A 1 114 ? 7.738 0.672 7.453 1.00 91.44 114 ARG A CA 1
ATOM 908 C C . ARG A 1 114 ? 7.048 1.587 6.440 1.00 91.44 114 ARG A C 1
ATOM 910 O O . ARG A 1 114 ? 5.823 1.588 6.379 1.00 91.44 114 ARG A O 1
ATOM 917 N N . GLU A 1 115 ? 7.805 2.374 5.674 1.00 91.62 115 GLU A N 1
ATOM 918 C CA . GLU A 1 115 ? 7.224 3.249 4.646 1.00 91.62 115 GLU A CA 1
ATOM 919 C C . GLU A 1 115 ? 6.562 2.440 3.523 1.00 91.62 115 GLU A C 1
ATOM 921 O O . GLU A 1 115 ? 5.478 2.807 3.080 1.00 91.62 115 GLU A O 1
ATOM 926 N N . GLN A 1 116 ? 7.161 1.316 3.116 1.00 93.38 116 GLN A N 1
ATOM 927 C CA . GLN A 1 116 ? 6.591 0.392 2.136 1.00 93.38 116 GLN A CA 1
ATOM 928 C C . GLN A 1 116 ? 5.274 -0.207 2.644 1.00 93.38 116 GLN A C 1
ATOM 930 O O . GLN A 1 116 ? 4.262 -0.131 1.956 1.00 93.38 116 GLN A O 1
ATOM 935 N N . ALA A 1 117 ? 5.252 -0.726 3.875 1.00 93.44 117 ALA A N 1
ATOM 936 C CA . ALA A 1 117 ? 4.037 -1.274 4.475 1.00 93.44 117 ALA A CA 1
ATOM 937 C C . ALA A 1 117 ? 2.935 -0.211 4.632 1.00 93.44 117 ALA A C 1
ATOM 939 O O . ALA A 1 117 ? 1.759 -0.493 4.405 1.00 93.44 117 ALA A O 1
ATOM 940 N N . ARG A 1 118 ? 3.306 1.029 4.981 1.00 93.00 118 ARG A N 1
ATOM 941 C CA . ARG A 1 118 ? 2.367 2.155 5.039 1.00 93.00 118 ARG A CA 1
ATOM 942 C C . ARG A 1 118 ? 1.800 2.486 3.659 1.00 93.00 118 ARG A C 1
ATOM 944 O O . ARG A 1 118 ? 0.594 2.682 3.549 1.00 93.00 118 ARG A O 1
ATOM 951 N N . LEU A 1 119 ? 2.649 2.555 2.633 1.00 94.31 119 LEU A N 1
ATOM 952 C CA . LEU A 1 119 ? 2.225 2.814 1.259 1.00 94.31 119 LEU A CA 1
ATOM 953 C C . LEU A 1 119 ? 1.223 1.756 0.795 1.00 94.31 119 LEU A C 1
ATOM 955 O O . LEU A 1 119 ? 0.135 2.107 0.358 1.00 94.31 119 LEU A O 1
ATOM 959 N N . GLU A 1 120 ? 1.551 0.478 0.972 1.00 95.44 120 GLU A N 1
ATOM 960 C CA . GLU A 1 120 ? 0.680 -0.633 0.587 1.00 95.44 120 GLU A CA 1
ATOM 961 C C . GLU A 1 120 ? -0.672 -0.613 1.309 1.00 95.44 120 GLU A C 1
ATOM 963 O O . GLU A 1 120 ? -1.705 -0.922 0.710 1.00 95.44 120 GLU A O 1
ATOM 968 N N . ALA A 1 121 ? -0.681 -0.243 2.593 1.00 95.38 121 ALA A N 1
ATOM 969 C CA . ALA A 1 121 ? -1.915 -0.094 3.350 1.00 95.38 121 ALA A CA 1
ATOM 970 C C . ALA A 1 121 ? -2.759 1.079 2.830 1.00 95.38 121 ALA A C 1
ATOM 972 O O . ALA A 1 121 ? -3.967 0.935 2.657 1.00 95.38 121 ALA A O 1
ATOM 973 N N . GLN A 1 122 ? -2.133 2.227 2.556 1.00 94.81 122 GLN A N 1
ATOM 974 C CA . GLN A 1 122 ? -2.813 3.415 2.036 1.00 94.81 122 GLN A CA 1
ATOM 975 C C . GLN A 1 122 ? -3.351 3.198 0.618 1.00 94.81 122 GLN A C 1
ATOM 977 O O . GLN A 1 122 ? -4.486 3.572 0.353 1.00 94.81 122 GLN A O 1
ATOM 982 N N . GLU A 1 123 ? -2.604 2.529 -0.264 1.00 94.62 123 GLU A N 1
ATOM 983 C CA . GLU A 1 123 ? -3.073 2.160 -1.607 1.00 94.62 123 GLU A CA 1
ATOM 984 C C . GLU A 1 123 ? -4.305 1.254 -1.546 1.00 94.62 123 GLU A C 1
ATOM 986 O O . GLU A 1 123 ? -5.261 1.467 -2.287 1.00 94.62 123 GLU A O 1
ATOM 991 N N . ALA A 1 124 ? -4.327 0.287 -0.623 1.00 96.38 124 ALA A N 1
ATOM 992 C CA . ALA A 1 124 ? -5.510 -0.539 -0.410 1.00 96.38 124 ALA A CA 1
ATOM 993 C C . ALA A 1 124 ? -6.708 0.282 0.091 1.00 96.38 124 ALA A C 1
ATOM 995 O O . ALA A 1 124 ? -7.835 0.019 -0.311 1.00 96.38 124 ALA A O 1
ATOM 996 N N . LEU A 1 125 ? -6.492 1.263 0.967 1.00 95.00 125 LEU A N 1
ATOM 997 C CA . LEU A 1 125 ? -7.568 2.118 1.477 1.00 95.00 125 LEU A CA 1
ATOM 998 C C . LEU A 1 125 ? -8.082 3.123 0.436 1.00 95.00 125 LEU A C 1
ATOM 1000 O O . LEU A 1 125 ? -9.260 3.473 0.480 1.00 95.00 125 LEU A O 1
ATOM 1004 N N . ASP A 1 126 ? -7.215 3.576 -0.468 1.00 94.44 126 ASP A N 1
ATOM 1005 C CA . ASP A 1 126 ? -7.535 4.563 -1.502 1.00 94.44 126 ASP A CA 1
ATOM 1006 C C . ASP A 1 126 ? -8.198 3.930 -2.737 1.00 94.44 126 ASP A C 1
ATOM 1008 O O . ASP A 1 126 ? -9.039 4.574 -3.366 1.00 94.44 126 ASP A O 1
ATOM 1012 N N . ASP A 1 127 ? -7.860 2.680 -3.078 1.00 93.44 127 ASP A N 1
ATOM 1013 C CA . ASP A 1 127 ? -8.366 1.988 -4.269 1.00 93.44 127 ASP A CA 1
ATOM 1014 C C . ASP A 1 127 ? -9.192 0.727 -3.916 1.00 93.44 127 ASP A C 1
ATOM 1016 O O . ASP A 1 127 ? -8.648 -0.283 -3.445 1.00 93.44 127 ASP A O 1
ATOM 1020 N N . PRO A 1 128 ? -10.507 0.716 -4.216 1.00 92.69 128 PRO A N 1
ATOM 1021 C CA . PRO A 1 128 ? -11.370 -0.445 -4.006 1.00 92.69 128 PRO A CA 1
ATOM 1022 C C . PRO A 1 128 ? -10.906 -1.734 -4.701 1.00 92.69 128 PRO A C 1
ATOM 1024 O O . PRO A 1 128 ? -11.184 -2.822 -4.193 1.00 92.69 128 PRO A O 1
ATOM 1027 N N . LEU A 1 129 ? -10.219 -1.653 -5.846 1.00 93.00 129 LEU A N 1
ATOM 1028 C CA . LEU A 1 129 ? -9.694 -2.825 -6.554 1.00 93.00 129 LEU A CA 1
ATOM 1029 C C . LEU A 1 129 ? -8.478 -3.414 -5.837 1.00 93.00 129 LEU A C 1
ATOM 1031 O O . LEU A 1 129 ? -8.357 -4.639 -5.743 1.00 93.00 129 LEU A O 1
ATOM 1035 N N . VAL A 1 130 ? -7.617 -2.564 -5.272 1.00 96.12 130 VAL A N 1
ATOM 1036 C CA . VAL A 1 130 ? -6.507 -3.016 -4.424 1.00 96.12 130 VAL A CA 1
ATOM 1037 C C . VAL A 1 130 ? -7.063 -3.660 -3.151 1.00 96.12 130 VAL A C 1
ATOM 1039 O O . VAL A 1 130 ? -6.651 -4.769 -2.798 1.00 96.12 130 VAL A O 1
ATOM 1042 N N . MET A 1 131 ? -8.073 -3.050 -2.514 1.00 97.25 131 MET A N 1
ATOM 1043 C CA . MET A 1 131 ? -8.766 -3.655 -1.368 1.00 97.25 131 MET A CA 1
ATOM 1044 C C . MET A 1 131 ? -9.421 -4.996 -1.720 1.00 97.25 131 MET A C 1
ATOM 1046 O O . MET A 1 131 ? -9.339 -5.943 -0.942 1.00 97.25 131 MET A O 1
ATOM 1050 N N . ALA A 1 132 ? -10.047 -5.119 -2.894 1.00 97.19 132 ALA A N 1
ATOM 1051 C CA . ALA A 1 132 ? -10.634 -6.381 -3.343 1.00 97.19 132 ALA A CA 1
ATOM 1052 C C . ALA A 1 132 ? -9.579 -7.492 -3.465 1.00 97.19 132 ALA A C 1
ATOM 1054 O O . ALA A 1 132 ? -9.830 -8.621 -3.043 1.00 97.19 132 ALA A O 1
ATOM 1055 N N . GLY A 1 133 ? -8.378 -7.171 -3.960 1.00 97.50 133 GLY A N 1
ATOM 1056 C CA . GLY A 1 133 ? -7.243 -8.097 -3.959 1.00 97.50 133 GLY A CA 1
ATOM 1057 C C . GLY A 1 133 ? -6.857 -8.556 -2.549 1.00 97.50 133 GLY A C 1
ATOM 1058 O O . GLY A 1 133 ? -6.698 -9.754 -2.316 1.00 97.50 133 GLY A O 1
ATOM 1059 N N . ARG A 1 134 ? -6.791 -7.625 -1.585 1.00 97.94 134 ARG A N 1
ATOM 1060 C CA . ARG A 1 134 ? -6.517 -7.932 -0.167 1.00 97.94 134 ARG A CA 1
ATOM 1061 C C . ARG A 1 134 ? -7.610 -8.805 0.461 1.00 97.94 134 ARG A C 1
ATOM 1063 O O . ARG A 1 134 ? -7.296 -9.726 1.210 1.00 97.94 134 ARG A O 1
ATOM 1070 N N . ARG A 1 135 ? -8.882 -8.575 0.115 1.00 97.31 135 ARG A N 1
ATOM 1071 C CA . ARG A 1 135 ? -10.017 -9.406 0.559 1.00 97.31 135 ARG A CA 1
ATOM 1072 C C . ARG A 1 135 ? -9.927 -10.834 0.031 1.00 97.31 135 ARG A C 1
ATOM 1074 O O . ARG A 1 135 ? -10.042 -11.781 0.802 1.00 97.31 135 ARG A O 1
ATOM 1081 N N . LEU A 1 136 ? -9.639 -10.997 -1.262 1.00 96.44 136 LEU A N 1
ATOM 1082 C CA . LEU A 1 136 ? -9.444 -12.315 -1.879 1.00 96.44 136 LEU A CA 1
ATOM 1083 C C . LEU A 1 136 ? -8.248 -13.073 -1.288 1.00 96.44 136 LEU A C 1
ATOM 1085 O O . LEU A 1 136 ? -8.283 -14.298 -1.198 1.00 96.44 136 LEU A O 1
ATOM 1089 N N . ALA A 1 137 ? -7.205 -12.353 -0.872 1.00 96.31 137 ALA A N 1
ATOM 1090 C CA . ALA A 1 137 ? -6.047 -12.925 -0.194 1.00 96.31 137 ALA A CA 1
ATOM 1091 C C . ALA A 1 137 ? -6.308 -13.290 1.282 1.00 96.31 137 ALA A C 1
ATOM 1093 O O . ALA A 1 137 ? -5.430 -13.868 1.915 1.00 96.31 137 ALA A O 1
ATOM 1094 N N . GLY A 1 138 ? -7.481 -12.960 1.838 1.00 96.19 138 GLY A N 1
ATOM 1095 C CA . GLY A 1 138 ? -7.805 -13.173 3.251 1.00 96.19 138 GLY A CA 1
ATOM 1096 C C . GLY A 1 138 ? -7.167 -12.151 4.204 1.00 96.19 138 GLY A C 1
ATOM 1097 O O . GLY A 1 138 ? -7.172 -12.353 5.418 1.00 96.19 138 GLY A O 1
ATOM 1098 N N . GLU A 1 139 ? -6.623 -11.049 3.680 1.00 97.00 139 GLU A N 1
ATOM 1099 C CA . GLU A 1 139 ? -5.949 -9.980 4.438 1.00 97.00 139 GLU A CA 1
ATOM 1100 C C . GLU A 1 139 ? -6.889 -8.818 4.803 1.00 97.00 139 GLU A C 1
ATOM 1102 O O . GLU A 1 139 ? -6.509 -7.894 5.525 1.00 97.00 139 GLU A O 1
ATOM 1107 N N . ALA A 1 140 ? -8.125 -8.856 4.312 1.00 97.69 140 ALA A N 1
ATOM 1108 C CA . ALA A 1 140 ? -9.195 -7.923 4.633 1.00 97.69 140 ALA A CA 1
ATOM 1109 C C . ALA A 1 140 ? -10.558 -8.609 4.468 1.00 97.69 140 ALA A C 1
ATOM 1111 O O . ALA A 1 140 ? -10.654 -9.676 3.867 1.00 97.69 140 ALA A O 1
ATOM 1112 N N . PHE A 1 141 ? -11.613 -7.989 4.984 1.00 97.19 141 PHE A N 1
ATOM 1113 C CA . PHE A 1 141 ? -12.989 -8.415 4.749 1.00 97.19 141 PHE A CA 1
ATOM 1114 C C . PHE A 1 141 ? -13.950 -7.229 4.819 1.00 97.19 141 PHE A C 1
ATOM 1116 O O . PHE A 1 141 ? -13.721 -6.263 5.551 1.00 97.19 141 PHE A O 1
ATOM 1123 N N . ALA A 1 142 ? -15.040 -7.318 4.068 1.00 97.19 142 ALA A N 1
ATOM 1124 C CA . ALA A 1 142 ? -16.147 -6.380 4.099 1.00 97.19 142 ALA A CA 1
ATOM 1125 C C . ALA A 1 142 ? -17.448 -7.106 4.442 1.00 97.19 142 ALA A C 1
ATOM 1127 O O . ALA A 1 142 ? -17.651 -8.260 4.069 1.00 97.19 142 ALA A O 1
ATOM 1128 N N . GLY A 1 143 ? -18.344 -6.435 5.154 1.00 95.81 143 GLY A N 1
ATOM 1129 C CA . GLY A 1 143 ? -19.591 -7.048 5.586 1.00 95.81 143 GLY A CA 1
ATOM 1130 C C . GLY A 1 143 ? -20.585 -6.056 6.161 1.00 95.81 143 GLY A C 1
ATOM 1131 O O . GLY A 1 143 ? -20.288 -4.873 6.321 1.00 95.81 143 GLY A O 1
ATOM 1132 N N . GLU A 1 144 ? -21.771 -6.562 6.468 1.00 97.25 144 GLU A N 1
ATOM 1133 C CA . GLU A 1 144 ? -22.854 -5.807 7.091 1.00 97.25 144 GLU A CA 1
ATOM 1134 C C . GLU A 1 144 ? -22.862 -6.059 8.599 1.00 97.25 144 GLU A C 1
ATOM 1136 O O . GLU A 1 144 ? -22.790 -7.204 9.052 1.00 97.25 144 GLU A O 1
ATOM 1141 N N . VAL A 1 145 ? -22.986 -5.003 9.394 1.00 97.38 145 VAL A N 1
ATOM 1142 C CA . VAL A 1 145 ? -23.162 -5.126 10.842 1.00 97.38 145 VAL A CA 1
ATOM 1143 C C . VAL A 1 145 ? -24.581 -5.600 11.148 1.00 97.38 145 VAL A C 1
ATOM 1145 O O . VAL A 1 145 ? -25.551 -4.889 10.906 1.00 97.38 145 VAL A O 1
ATOM 1148 N N . VAL A 1 146 ? -24.724 -6.791 11.722 1.00 96.06 146 VAL A N 1
ATOM 1149 C CA . VAL A 1 146 ? -26.037 -7.391 12.028 1.00 96.06 146 VAL A CA 1
ATOM 1150 C C . VAL A 1 146 ? -26.464 -7.202 13.481 1.00 96.06 146 VAL A C 1
ATOM 1152 O O . VAL A 1 146 ? -27.665 -7.225 13.779 1.00 96.06 146 VAL A O 1
ATOM 1155 N N . ASP A 1 147 ? -25.501 -6.991 14.379 1.00 95.25 147 ASP A N 1
ATOM 1156 C CA . ASP A 1 147 ? -25.752 -6.742 15.795 1.00 95.25 147 ASP A CA 1
ATOM 1157 C C . ASP A 1 147 ? -24.617 -5.946 16.451 1.00 95.25 147 ASP A C 1
ATOM 1159 O O . ASP A 1 147 ? -23.457 -6.035 16.042 1.00 95.25 147 ASP A O 1
ATOM 1163 N N . VAL A 1 148 ? -24.965 -5.167 17.477 1.00 96.31 148 VAL A N 1
ATOM 1164 C CA . VAL A 1 148 ? -24.022 -4.369 18.265 1.00 96.31 148 VAL A CA 1
ATOM 1165 C C . VAL A 1 148 ? -24.418 -4.434 19.734 1.00 96.31 148 VAL A C 1
ATOM 1167 O O . VAL A 1 148 ? -25.437 -3.883 20.150 1.00 96.31 148 VAL A O 1
ATOM 1170 N N . VAL A 1 149 ? -23.571 -5.060 20.545 1.00 96.12 149 VAL A N 1
ATOM 1171 C CA . VAL A 1 149 ? -23.778 -5.205 21.986 1.00 96.12 149 VAL A CA 1
ATOM 1172 C C . VAL A 1 149 ? -22.752 -4.368 22.734 1.00 96.12 149 VAL A C 1
ATOM 1174 O O . VAL A 1 149 ? -21.545 -4.609 22.671 1.00 96.12 149 VAL A O 1
ATOM 1177 N N . MET A 1 150 ? -23.224 -3.386 23.501 1.00 95.75 150 MET A N 1
ATOM 1178 C CA . MET A 1 150 ? -22.348 -2.603 24.369 1.00 95.75 150 MET A CA 1
ATOM 1179 C C . MET A 1 150 ? -21.773 -3.474 25.490 1.00 95.75 150 MET A C 1
ATOM 1181 O O . MET A 1 150 ? -22.505 -4.003 26.323 1.00 95.75 150 MET A O 1
ATOM 1185 N N . ALA A 1 151 ? -20.446 -3.547 25.560 1.00 94.44 151 ALA A N 1
ATOM 1186 C CA . ALA A 1 151 ? -19.715 -4.150 26.668 1.00 94.44 151 ALA A CA 1
ATOM 1187 C C . ALA A 1 151 ? -18.642 -3.187 27.191 1.00 94.44 151 ALA A C 1
ATOM 1189 O O . ALA A 1 151 ? -18.386 -2.134 26.603 1.00 94.44 151 ALA A O 1
ATOM 1190 N N . TYR A 1 152 ? -18.045 -3.516 28.336 1.00 93.31 152 TYR A N 1
ATOM 1191 C CA . TYR A 1 152 ? -17.081 -2.665 29.031 1.00 93.31 152 TYR A CA 1
ATOM 1192 C C . TYR A 1 152 ? -15.904 -3.492 29.547 1.00 93.31 152 TYR A C 1
ATOM 1194 O O . TYR A 1 152 ? -16.056 -4.660 29.889 1.00 93.31 152 TYR A O 1
ATOM 1202 N N . SER A 1 153 ? -14.724 -2.879 29.628 1.00 91.44 153 SER A N 1
ATOM 1203 C CA . SER A 1 153 ? -13.535 -3.518 30.194 1.00 91.44 153 SER A CA 1
ATOM 1204 C C . SER A 1 153 ? -13.701 -3.796 31.692 1.00 91.44 153 SER A C 1
ATOM 1206 O O . SER A 1 153 ? -14.128 -2.904 32.432 1.00 91.44 153 SER A O 1
ATOM 1208 N N . GLU A 1 154 ? -13.214 -4.942 32.156 1.00 89.50 154 GLU A N 1
ATOM 1209 C CA . GLU A 1 154 ? -13.123 -5.285 33.578 1.00 89.50 154 GLU A CA 1
ATOM 1210 C C . GLU A 1 154 ? -11.967 -4.525 34.249 1.00 89.50 154 GLU A C 1
ATOM 1212 O O . GLU A 1 154 ? -10.844 -5.007 34.376 1.00 89.50 154 GLU A O 1
ATOM 1217 N N . SER A 1 155 ? -12.209 -3.273 34.637 1.00 89.62 155 SER A N 1
ATOM 1218 C CA . SER A 1 155 ? -11.228 -2.462 35.360 1.00 89.62 155 SER A CA 1
ATOM 1219 C C . SER A 1 155 ? -11.906 -1.514 36.347 1.00 89.62 155 SER A C 1
ATOM 1221 O O . SER A 1 155 ? -13.111 -1.274 36.282 1.00 89.62 155 SER A O 1
ATOM 1223 N N . ARG A 1 156 ? -11.123 -0.913 37.258 1.00 87.00 156 ARG A N 1
ATOM 1224 C CA . ARG A 1 156 ? -11.632 0.063 38.244 1.00 87.00 156 ARG A CA 1
ATOM 1225 C C . ARG A 1 156 ? -12.312 1.278 37.593 1.00 87.00 156 ARG A C 1
ATOM 1227 O O . ARG A 1 156 ? -13.106 1.956 38.238 1.00 87.00 156 ARG A O 1
ATOM 1234 N N . ARG A 1 157 ? -11.977 1.580 36.336 1.00 86.62 157 ARG A N 1
ATOM 1235 C CA . ARG A 1 157 ? -12.625 2.607 35.512 1.00 86.62 157 ARG A CA 1
ATOM 1236 C C . ARG A 1 157 ? -13.012 1.965 34.176 1.00 86.62 157 ARG A C 1
ATOM 1238 O O . ARG A 1 157 ? -12.206 2.015 33.247 1.00 86.62 157 ARG A O 1
ATOM 1245 N N . PRO A 1 158 ? -14.199 1.336 34.093 1.00 88.50 158 PRO A N 1
ATOM 1246 C CA . PRO A 1 158 ? -14.610 0.603 32.904 1.00 88.50 158 PRO A CA 1
ATOM 1247 C C . PRO A 1 158 ? -14.611 1.505 31.670 1.00 88.50 158 PRO A C 1
ATOM 1249 O O . PRO A 1 158 ? -15.179 2.595 31.689 1.00 88.50 158 PRO A O 1
ATOM 1252 N N . SER A 1 159 ? -13.969 1.034 30.607 1.00 91.38 159 SER A N 1
ATOM 1253 C CA . SER A 1 159 ? -13.925 1.693 29.303 1.00 91.38 159 SER A CA 1
ATOM 1254 C C . SER A 1 159 ? -14.787 0.918 28.300 1.00 91.38 159 SER A C 1
ATOM 1256 O O . SER A 1 159 ? -14.862 -0.308 28.425 1.00 91.38 159 SER A O 1
ATOM 1258 N N . PRO A 1 160 ? -15.437 1.582 27.329 1.00 94.62 160 PRO A N 1
ATOM 1259 C CA . PRO A 1 160 ? -16.273 0.913 26.331 1.00 94.62 160 PRO A CA 1
ATOM 1260 C C . PRO A 1 160 ? -15.506 -0.139 25.525 1.00 94.62 160 PRO A C 1
ATOM 1262 O O . PRO A 1 160 ? -14.369 0.091 25.111 1.00 94.62 160 PRO A O 1
ATOM 1265 N N . ARG A 1 161 ? -16.126 -1.299 25.320 1.00 96.44 161 ARG A N 1
ATOM 1266 C CA . ARG A 1 161 ? -15.643 -2.454 24.546 1.00 96.44 161 ARG A CA 1
ATOM 1267 C C . ARG A 1 161 ? -16.801 -3.093 23.764 1.00 96.44 161 ARG A C 1
ATOM 1269 O O . ARG A 1 161 ? -17.087 -4.265 23.994 1.00 96.44 161 ARG A O 1
ATOM 1276 N N . PRO A 1 162 ? -17.519 -2.341 22.914 1.00 96.75 162 PRO A N 1
ATOM 1277 C CA . PRO A 1 162 ? -18.661 -2.878 22.187 1.00 96.75 162 PRO A CA 1
ATOM 1278 C C . PRO A 1 162 ? -18.249 -4.062 21.315 1.00 96.75 162 PRO A C 1
ATOM 1280 O O . PRO A 1 162 ? -17.171 -4.065 20.713 1.00 96.75 162 PRO A O 1
ATOM 1283 N N . LEU A 1 163 ? -19.125 -5.058 21.288 1.00 97.00 163 LEU A N 1
ATOM 1284 C CA . LEU A 1 163 ? -19.054 -6.219 20.420 1.00 97.00 163 LEU A CA 1
ATOM 1285 C C . LEU A 1 163 ? -19.917 -5.939 19.193 1.00 97.00 163 LEU A C 1
ATOM 1287 O O . LEU A 1 163 ? -21.084 -5.588 19.328 1.00 97.00 163 LEU A O 1
ATOM 1291 N N . VAL A 1 164 ? -19.326 -6.067 18.017 1.00 96.94 164 VAL A N 1
ATOM 1292 C CA . VAL A 1 164 ? -19.950 -5.831 16.719 1.00 96.94 164 VAL A CA 1
ATOM 1293 C C . VAL A 1 164 ? -19.957 -7.156 15.979 1.00 96.94 164 VAL A C 1
ATOM 1295 O O . VAL A 1 164 ? -18.894 -7.734 15.752 1.00 96.94 164 VAL A O 1
ATOM 1298 N N . THR A 1 165 ? -21.137 -7.628 15.602 1.00 96.56 165 THR A N 1
ATOM 1299 C CA . THR A 1 165 ? -21.295 -8.833 14.788 1.00 96.56 165 THR A CA 1
ATOM 1300 C C . THR A 1 165 ? -21.418 -8.423 13.328 1.00 96.56 165 THR A C 1
ATOM 1302 O O . THR A 1 165 ? -22.328 -7.675 12.969 1.00 96.56 165 THR A O 1
ATOM 1305 N N . VAL A 1 166 ? -20.502 -8.898 12.489 1.00 96.25 166 VAL A N 1
ATOM 1306 C CA . VAL A 1 166 ? -20.406 -8.562 11.064 1.00 96.25 166 VAL A CA 1
ATOM 1307 C C . VAL A 1 166 ? -20.672 -9.808 10.236 1.00 96.25 166 VAL A C 1
ATOM 1309 O O . VAL A 1 166 ? -19.938 -10.783 10.356 1.00 96.25 166 VAL A O 1
ATOM 1312 N N . ARG A 1 167 ? -21.687 -9.765 9.375 1.00 95.50 167 ARG A N 1
ATOM 1313 C CA . ARG A 1 167 ? -21.962 -10.806 8.383 1.00 95.50 167 ARG A CA 1
ATOM 1314 C C . ARG A 1 167 ? -21.150 -10.540 7.118 1.00 95.50 167 ARG A C 1
ATOM 1316 O O . ARG A 1 167 ? -21.231 -9.438 6.573 1.00 95.50 167 ARG A O 1
ATOM 1323 N N . THR A 1 168 ? -20.374 -11.514 6.657 1.00 94.38 168 THR A N 1
ATOM 1324 C CA . THR A 1 168 ? -19.461 -11.369 5.514 1.00 94.38 168 THR A CA 1
ATOM 1325 C C . THR A 1 168 ? -19.401 -12.645 4.680 1.00 94.38 168 THR A C 1
ATOM 1327 O O . THR A 1 168 ? -19.471 -13.739 5.223 1.00 94.38 168 THR A O 1
ATOM 1330 N N . ASP A 1 169 ? -19.235 -12.486 3.365 1.00 93.38 169 ASP A N 1
ATOM 1331 C CA . ASP A 1 169 ? -18.973 -13.592 2.432 1.00 93.38 169 ASP A CA 1
ATOM 1332 C C . ASP A 1 169 ? -17.460 -13.830 2.226 1.00 93.38 169 ASP A C 1
ATOM 1334 O O . ASP A 1 169 ? -17.048 -14.747 1.507 1.00 93.38 169 ASP A O 1
ATOM 1338 N N . ASP A 1 170 ? -16.611 -12.974 2.807 1.00 94.62 170 ASP A N 1
ATOM 1339 C CA . ASP A 1 170 ? -15.159 -13.080 2.694 1.00 94.62 170 ASP A CA 1
ATOM 1340 C C . ASP A 1 170 ? -14.605 -14.146 3.655 1.00 94.62 170 ASP A C 1
ATOM 1342 O O . ASP A 1 170 ? -15.193 -14.461 4.689 1.00 94.62 170 ASP A O 1
ATOM 1346 N N . ARG A 1 171 ? -13.415 -14.677 3.345 1.00 92.25 171 ARG A N 1
ATOM 1347 C CA . ARG A 1 171 ? -12.719 -15.684 4.168 1.00 92.25 171 ARG A CA 1
ATOM 1348 C C . ARG A 1 171 ? -11.390 -15.141 4.706 1.00 92.25 171 ARG A C 1
ATOM 1350 O O . ARG A 1 171 ? -10.332 -15.538 4.214 1.00 92.25 171 ARG A O 1
ATOM 1357 N N . PRO A 1 172 ? -11.414 -14.210 5.676 1.00 93.81 172 PRO A N 1
ATOM 1358 C CA . PRO A 1 172 ? -10.196 -13.643 6.241 1.00 93.81 172 PRO A CA 1
ATOM 1359 C C . PRO A 1 172 ? -9.410 -14.671 7.070 1.00 93.81 172 PRO A C 1
ATOM 1361 O O . PRO A 1 172 ? -9.991 -15.540 7.723 1.00 93.81 172 PRO A O 1
ATOM 1364 N N . TYR A 1 173 ? -8.082 -14.542 7.110 1.00 92.62 173 TYR A N 1
ATOM 1365 C CA . TYR A 1 173 ? -7.204 -15.397 7.920 1.00 92.62 173 TYR A CA 1
ATOM 1366 C C . TYR A 1 173 ? -7.199 -14.981 9.395 1.00 92.62 173 TYR A C 1
ATOM 1368 O O . TYR A 1 173 ? -6.216 -14.466 9.930 1.00 92.62 173 TYR A O 1
ATOM 1376 N N . LEU A 1 174 ? -8.329 -15.199 10.064 1.00 88.62 174 LEU A N 1
ATOM 1377 C CA . LEU A 1 174 ? -8.513 -14.866 11.472 1.00 88.62 174 LEU A CA 1
ATOM 1378 C C . LEU A 1 174 ? -8.031 -16.005 12.377 1.00 88.62 174 LEU A C 1
ATOM 1380 O O . LEU A 1 174 ? -8.491 -17.140 12.289 1.00 88.62 174 LEU A O 1
ATOM 1384 N N . GLY A 1 175 ? -7.111 -15.673 13.281 1.00 83.94 175 GLY A N 1
ATOM 1385 C CA . GLY A 1 175 ? -6.745 -16.493 14.436 1.00 83.94 175 GLY A CA 1
ATOM 1386 C C . GLY A 1 175 ? -7.354 -15.939 15.726 1.00 83.94 175 GLY A C 1
ATOM 1387 O O . GLY A 1 175 ? -7.956 -14.863 15.734 1.00 83.94 175 GLY A O 1
ATOM 1388 N N . GLU A 1 176 ? -7.167 -16.636 16.846 1.00 79.81 176 GLU A N 1
ATOM 1389 C CA . GLU A 1 176 ? -7.636 -16.148 18.147 1.00 79.81 176 GLU A CA 1
ATOM 1390 C C . GLU A 1 176 ? -7.045 -14.772 18.488 1.00 79.81 176 GLU A C 1
ATOM 1392 O O . GLU A 1 176 ? -5.828 -14.578 18.456 1.00 79.81 176 GLU A O 1
ATOM 1397 N N . ARG A 1 177 ? -7.912 -13.818 18.863 1.00 83.31 177 ARG A N 1
ATOM 1398 C CA . ARG A 1 177 ? -7.535 -12.460 19.303 1.00 83.31 177 ARG A CA 1
ATOM 1399 C C . ARG A 1 177 ? -6.695 -11.678 18.285 1.00 83.31 177 ARG A C 1
ATOM 1401 O O . ARG A 1 177 ? -5.960 -10.764 18.667 1.00 83.31 177 ARG A O 1
ATOM 1408 N N . VAL A 1 178 ? -6.804 -12.009 16.998 1.00 94.25 178 VAL A N 1
ATOM 1409 C CA . VAL A 1 178 ? -6.183 -11.223 15.928 1.00 94.25 178 VAL A CA 1
ATOM 1410 C C . VAL A 1 178 ? -6.780 -9.818 15.916 1.00 94.25 178 VAL A C 1
ATOM 1412 O O . VAL A 1 178 ? -7.990 -9.632 16.070 1.00 94.25 178 VAL A O 1
ATOM 1415 N N . LYS A 1 179 ? -5.909 -8.820 15.764 1.00 95.88 179 LYS A N 1
ATOM 1416 C CA . LYS A 1 179 ? -6.323 -7.431 15.593 1.00 95.88 179 LYS A CA 1
ATOM 1417 C C . LYS A 1 179 ? -6.742 -7.191 14.158 1.00 95.88 179 LYS A C 1
ATOM 1419 O O . LYS A 1 179 ? -6.096 -7.664 13.229 1.00 95.88 179 LYS A O 1
ATOM 1424 N N . VAL A 1 180 ? -7.797 -6.413 14.009 1.00 97.38 180 VAL A N 1
ATOM 1425 C CA . VAL A 1 180 ? -8.283 -5.930 12.726 1.00 97.38 180 VAL A CA 1
ATOM 1426 C C . VAL A 1 180 ? -8.485 -4.424 12.807 1.00 97.38 180 VAL A C 1
ATOM 1428 O O . VAL A 1 180 ? -8.709 -3.870 13.887 1.00 97.38 180 VAL A O 1
ATOM 1431 N N . TYR A 1 181 ? -8.401 -3.751 11.670 1.00 97.62 181 TYR A N 1
ATOM 1432 C CA . TYR A 1 181 ? -8.366 -2.298 11.600 1.00 97.62 181 TYR A CA 1
ATOM 1433 C C . TYR A 1 181 ? -9.393 -1.805 10.590 1.00 97.62 181 TYR A C 1
ATOM 1435 O O . TYR A 1 181 ? -9.490 -2.340 9.493 1.00 97.62 181 TYR A O 1
ATOM 1443 N N . ARG A 1 182 ? -10.157 -0.770 10.934 1.00 96.75 182 ARG A N 1
ATOM 1444 C CA . ARG A 1 182 ? -11.023 -0.065 9.976 1.00 96.75 182 ARG A CA 1
ATOM 1445 C C . ARG A 1 182 ? -10.667 1.409 9.918 1.00 96.75 182 ARG A C 1
ATOM 1447 O O . ARG A 1 182 ? -10.170 1.961 10.898 1.00 96.75 182 ARG A O 1
ATOM 1454 N N . SER A 1 183 ? -10.935 2.047 8.783 1.00 95.31 183 SER A N 1
ATOM 1455 C CA . SER A 1 183 ? -10.757 3.493 8.649 1.00 95.31 183 SER A CA 1
ATOM 1456 C C . SER A 1 183 ? -11.957 4.214 9.261 1.00 95.31 183 SER A C 1
ATOM 1458 O O . SER A 1 183 ? -13.093 4.026 8.830 1.00 95.31 183 SER A O 1
ATOM 1460 N N . LEU A 1 184 ? -11.710 5.029 10.285 1.00 95.00 184 LEU A N 1
ATOM 1461 C CA . LEU A 1 184 ? -12.691 5.894 10.933 1.00 95.00 184 LEU A CA 1
ATOM 1462 C C . LEU A 1 184 ? -12.279 7.351 10.708 1.00 95.00 184 LEU A C 1
ATOM 1464 O O . LEU A 1 184 ? -11.374 7.859 11.373 1.00 95.00 184 LEU A O 1
ATOM 1468 N N . GLY A 1 185 ? -12.919 8.016 9.743 1.00 89.12 185 GLY A N 1
ATOM 1469 C CA . GLY A 1 185 ? -12.585 9.398 9.380 1.00 89.12 185 GLY A CA 1
ATOM 1470 C C . GLY A 1 185 ? -11.112 9.571 8.985 1.00 89.12 185 GLY A C 1
ATOM 1471 O O . GLY A 1 185 ? -10.473 10.527 9.422 1.00 89.12 185 GLY A O 1
ATOM 1472 N N . GLY A 1 186 ? -10.556 8.601 8.247 1.00 88.25 186 GLY A N 1
ATOM 1473 C CA . GLY A 1 186 ? -9.152 8.588 7.819 1.00 88.25 186 GLY A CA 1
ATOM 1474 C C . GLY A 1 186 ? -8.155 8.135 8.889 1.00 88.25 186 GLY A C 1
ATOM 1475 O O . GLY A 1 186 ? -6.953 8.217 8.672 1.00 88.25 186 GLY A O 1
ATOM 1476 N N . LYS A 1 187 ? -8.617 7.679 10.060 1.00 91.44 187 LYS A N 1
ATOM 1477 C CA . LYS A 1 187 ? -7.743 7.178 11.132 1.00 91.44 187 LYS A CA 1
ATOM 1478 C C . LYS A 1 187 ? -7.993 5.695 11.383 1.00 91.44 187 LYS A C 1
ATOM 1480 O O . LYS A 1 187 ? -9.158 5.298 11.428 1.00 91.44 187 LYS A O 1
ATOM 1485 N N . PRO A 1 188 ? -6.951 4.891 11.649 1.00 94.44 188 PRO A N 1
ATOM 1486 C CA . PRO A 1 188 ? -7.147 3.501 12.027 1.00 94.44 188 PRO A CA 1
ATOM 1487 C C . PRO A 1 188 ? -7.879 3.412 13.369 1.00 94.44 188 PRO A C 1
ATOM 1489 O O . PRO A 1 188 ? -7.463 4.018 14.365 1.00 94.44 188 PRO A O 1
ATOM 1492 N N . GLN A 1 189 ? -8.963 2.643 13.382 1.00 96.81 189 GLN A N 1
ATOM 1493 C CA . GLN A 1 189 ? -9.619 2.148 14.584 1.00 96.81 189 GLN A CA 1
ATOM 1494 C C . GLN A 1 189 ? -9.388 0.644 14.701 1.00 96.81 189 GLN A C 1
ATOM 1496 O O . GLN A 1 189 ? -9.622 -0.106 13.755 1.00 96.81 189 GLN A O 1
ATOM 1501 N N . THR A 1 190 ? -8.962 0.220 15.884 1.00 97.38 190 THR A N 1
ATOM 1502 C CA . THR A 1 190 ? -8.585 -1.150 16.211 1.00 97.38 190 THR A CA 1
ATOM 1503 C C . THR A 1 190 ? -9.766 -1.920 16.793 1.00 97.38 190 THR A C 1
ATOM 1505 O O . THR A 1 190 ? -10.410 -1.489 17.761 1.00 97.38 190 THR A O 1
ATOM 1508 N N . ALA A 1 191 ? -9.980 -3.124 16.277 1.00 97.19 191 ALA A N 1
ATOM 1509 C CA . ALA A 1 191 ? -10.840 -4.134 16.868 1.00 97.19 191 ALA A CA 1
ATOM 1510 C C . ALA A 1 191 ? -10.082 -5.453 17.071 1.00 97.19 191 ALA A C 1
ATOM 1512 O O . ALA A 1 191 ? -9.044 -5.693 16.461 1.00 97.19 191 ALA A O 1
ATOM 1513 N N . GLU A 1 192 ? -10.600 -6.312 17.938 1.00 96.81 192 GLU A N 1
ATOM 1514 C CA . GLU A 1 192 ? -10.087 -7.663 18.170 1.00 96.81 192 GLU A CA 1
ATOM 1515 C C . GLU A 1 192 ? -11.133 -8.686 17.745 1.00 96.81 192 GLU A C 1
ATOM 1517 O O . GLU A 1 192 ? -12.296 -8.575 18.135 1.00 96.81 192 GLU A O 1
ATOM 1522 N N . TYR A 1 193 ? -10.722 -9.707 17.000 1.00 95.94 193 TYR A N 1
ATOM 1523 C CA . TYR A 1 193 ? -11.583 -10.842 16.703 1.00 95.94 193 TYR A CA 1
ATOM 1524 C C . TYR A 1 193 ? -11.815 -11.689 17.960 1.00 95.94 193 TYR A C 1
ATOM 1526 O O . TYR A 1 193 ? -10.868 -12.126 18.623 1.00 95.94 193 TYR A O 1
ATOM 1534 N N . VAL A 1 194 ? -13.087 -11.893 18.303 1.00 93.50 194 VAL A N 1
ATOM 1535 C CA . VAL A 1 194 ? -13.516 -12.641 19.494 1.00 93.50 194 VAL A CA 1
ATOM 1536 C C . VAL A 1 194 ? -13.914 -14.072 19.142 1.00 93.50 194 VAL A C 1
ATOM 1538 O O . VAL A 1 194 ? -13.696 -14.966 19.955 1.00 93.50 194 VAL A O 1
ATOM 1541 N N . GLY A 1 195 ? -14.458 -14.292 17.945 1.00 90.25 195 GLY A N 1
ATOM 1542 C CA . GLY A 1 195 ? -14.903 -15.599 17.468 1.00 90.25 195 GLY A CA 1
ATOM 1543 C C . GLY A 1 195 ? -15.977 -15.478 16.388 1.00 90.25 195 GLY A C 1
ATOM 1544 O O . GLY A 1 195 ? -16.433 -14.373 16.079 1.00 90.25 195 GLY A O 1
ATOM 1545 N N . ALA A 1 196 ? -16.376 -16.618 15.831 1.00 85.94 196 ALA A N 1
ATOM 1546 C CA . ALA A 1 196 ? -17.546 -16.701 14.969 1.00 85.94 196 ALA A CA 1
ATOM 1547 C C . ALA A 1 196 ? -18.813 -16.562 15.823 1.00 85.94 196 ALA A C 1
ATOM 1549 O O . ALA A 1 196 ? -18.830 -16.965 16.992 1.00 85.94 196 ALA A O 1
ATOM 1550 N N . ALA A 1 197 ? -19.862 -15.963 15.267 1.00 79.44 197 ALA A N 1
ATOM 1551 C CA . ALA A 1 197 ? -21.142 -15.902 15.953 1.00 79.44 197 ALA A CA 1
ATOM 1552 C C . ALA A 1 197 ? -21.797 -17.289 15.911 1.00 79.44 197 ALA A C 1
ATOM 1554 O O . ALA A 1 197 ? -22.269 -17.729 14.867 1.00 79.44 197 ALA A O 1
ATOM 1555 N N . SER A 1 198 ? -21.851 -17.971 17.054 1.00 59.25 198 SER A N 1
ATOM 1556 C CA . SER A 1 198 ? -22.704 -19.143 17.218 1.00 59.25 198 SER A CA 1
ATOM 1557 C C . SER A 1 198 ? -24.136 -18.666 17.454 1.00 59.25 198 SER A C 1
ATOM 1559 O O . SER A 1 198 ? -24.484 -18.171 18.527 1.00 59.25 198 SER A O 1
ATOM 1561 N N . SER A 1 199 ? -24.982 -18.767 16.436 1.00 51.06 199 SER A N 1
ATOM 1562 C CA . SER A 1 199 ? -26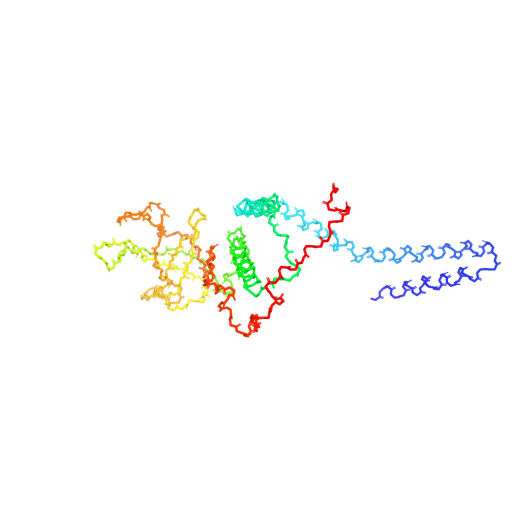.420 -18.555 16.592 1.00 51.06 199 SER A CA 1
ATOM 1563 C C . SER A 1 199 ? -27.177 -19.673 15.900 1.00 51.06 199 SER A C 1
ATOM 1565 O O . SER A 1 199 ? -26.847 -20.003 14.768 1.00 51.06 199 SER A O 1
ATOM 1567 N N . ASP A 1 200 ? -28.221 -20.190 16.546 1.00 51.34 200 ASP A N 1
ATOM 1568 C CA . ASP A 1 200 ? -29.081 -21.258 16.015 1.00 51.34 200 ASP A CA 1
ATOM 1569 C C . ASP A 1 200 ? -29.790 -20.885 14.684 1.00 51.34 200 ASP A C 1
ATOM 1571 O O . ASP A 1 200 ? -30.300 -21.767 13.997 1.00 51.34 200 ASP A O 1
ATOM 1575 N N . ASP A 1 201 ? -29.798 -19.597 14.301 1.00 47.56 201 ASP A N 1
ATOM 1576 C CA . ASP A 1 201 ? -30.517 -19.038 13.140 1.00 47.56 201 ASP A CA 1
ATOM 1577 C C . ASP A 1 201 ? -29.612 -18.531 11.993 1.00 47.56 201 ASP A C 1
ATOM 1579 O O . ASP A 1 201 ? -30.116 -18.043 10.977 1.00 47.56 201 ASP A O 1
ATOM 1583 N N . ALA A 1 202 ? -28.286 -18.646 12.109 1.00 47.09 202 ALA A N 1
ATOM 1584 C CA . ALA A 1 202 ? -27.356 -18.348 11.018 1.00 47.09 202 ALA A CA 1
ATOM 1585 C C . ALA A 1 202 ? -26.368 -19.510 10.868 1.00 47.09 202 ALA A C 1
ATOM 1587 O O . ALA A 1 202 ? -25.922 -20.039 11.886 1.00 47.09 202 ALA A O 1
ATOM 1588 N N . PRO A 1 203 ? -26.013 -19.934 9.640 1.00 52.72 203 PRO A N 1
ATOM 1589 C CA . PRO A 1 203 ? -24.915 -20.880 9.476 1.00 52.72 203 PRO A CA 1
ATOM 1590 C C . PRO A 1 203 ? -23.679 -20.318 10.197 1.00 52.72 203 PRO A C 1
ATOM 1592 O O . PRO A 1 203 ? -23.327 -19.158 9.984 1.00 52.72 203 PRO A O 1
ATOM 1595 N N . GLU A 1 204 ? -23.063 -21.124 11.071 1.00 54.50 204 GLU A N 1
ATOM 1596 C CA . GLU A 1 204 ? -21.964 -20.737 11.984 1.00 54.50 204 GLU A CA 1
ATOM 1597 C C . GLU A 1 204 ? -20.751 -20.080 11.286 1.00 54.50 204 GLU A C 1
ATOM 1599 O O . GLU A 1 204 ? -19.883 -19.527 11.959 1.00 54.50 204 GLU A O 1
ATOM 1604 N N . ASP A 1 205 ? -20.697 -20.093 9.952 1.00 60.53 205 ASP A N 1
ATOM 1605 C CA . ASP A 1 205 ? -19.528 -19.733 9.152 1.00 60.53 205 ASP A CA 1
ATOM 1606 C C . ASP A 1 205 ? -19.537 -18.302 8.570 1.00 60.53 205 ASP A C 1
ATOM 1608 O O . ASP A 1 205 ? -18.492 -17.853 8.098 1.00 60.53 205 ASP A O 1
ATOM 1612 N N . ASP A 1 206 ? -20.651 -17.553 8.632 1.00 79.44 206 ASP A N 1
ATOM 1613 C CA . ASP A 1 206 ? -20.788 -16.289 7.869 1.00 79.44 206 ASP A CA 1
ATOM 1614 C C . ASP A 1 206 ? -20.777 -15.010 8.733 1.00 79.44 206 ASP A C 1
ATOM 1616 O O . ASP A 1 206 ? -20.931 -13.899 8.216 1.00 79.44 206 ASP A O 1
ATOM 1620 N N . ALA A 1 207 ? -20.628 -15.126 10.058 1.00 90.69 207 ALA A N 1
ATOM 1621 C CA . ALA A 1 207 ? -20.691 -13.987 10.975 1.00 90.69 207 ALA A CA 1
ATOM 1622 C C . ALA A 1 207 ? -19.513 -13.936 11.958 1.00 90.69 207 ALA A C 1
ATOM 1624 O O . ALA A 1 207 ? -19.221 -14.888 12.679 1.00 90.69 207 ALA A O 1
ATOM 1625 N N . LEU A 1 208 ? -18.862 -12.775 12.026 1.00 93.69 208 LEU A N 1
ATOM 1626 C CA . LEU A 1 208 ? -17.666 -12.513 12.823 1.00 93.69 208 LEU A CA 1
ATOM 1627 C C . LEU A 1 208 ? -17.991 -11.564 13.976 1.00 93.69 208 LEU A C 1
ATOM 1629 O O . LEU A 1 208 ? -18.558 -10.495 13.754 1.00 93.69 208 LEU A O 1
ATOM 1633 N N . VAL A 1 209 ? -17.577 -11.901 15.197 1.00 95.00 209 VAL A N 1
ATOM 1634 C CA . VAL A 1 209 ? -17.718 -11.021 16.364 1.00 95.00 209 VAL A CA 1
ATOM 1635 C C . VAL A 1 209 ? -16.413 -10.272 16.613 1.00 95.00 209 VAL A C 1
ATOM 1637 O O . VAL A 1 209 ? -15.367 -10.867 16.889 1.00 95.00 209 VAL A O 1
ATOM 1640 N N . LEU A 1 210 ? -16.481 -8.944 16.557 1.00 96.81 210 LEU A N 1
ATOM 1641 C CA . LEU A 1 210 ? -15.356 -8.030 16.725 1.00 96.81 210 LEU A CA 1
ATOM 1642 C C . LEU A 1 210 ? -15.552 -7.161 17.964 1.00 96.81 210 LEU A C 1
ATOM 1644 O O . LEU A 1 210 ? -16.612 -6.581 18.168 1.00 96.81 210 LEU A O 1
ATOM 1648 N N . ARG A 1 211 ? -14.514 -7.000 18.780 1.00 97.00 211 ARG A N 1
ATOM 1649 C CA . ARG A 1 211 ? -14.508 -6.073 19.917 1.00 97.00 211 ARG A CA 1
ATOM 1650 C C . ARG A 1 211 ? -13.778 -4.795 19.542 1.00 97.00 211 ARG A C 1
ATOM 1652 O O . ARG A 1 211 ? -12.567 -4.838 19.362 1.00 97.00 211 ARG A O 1
ATOM 1659 N N . ILE A 1 212 ? -14.460 -3.654 19.510 1.00 97.25 212 ILE A N 1
ATOM 1660 C CA . ILE A 1 212 ? -13.800 -2.356 19.292 1.00 97.25 212 ILE A CA 1
ATOM 1661 C C . ILE A 1 212 ? -13.012 -1.967 20.551 1.00 97.25 212 ILE A C 1
ATOM 1663 O O . ILE A 1 212 ? -13.511 -2.087 21.675 1.00 97.25 212 ILE A O 1
ATOM 1667 N N . THR A 1 213 ? -11.771 -1.506 20.379 1.00 96.06 213 THR A N 1
ATOM 1668 C CA . THR A 1 213 ? -10.844 -1.276 21.506 1.00 96.06 213 THR A CA 1
ATOM 1669 C C . THR A 1 213 ? -10.400 0.171 21.685 1.00 96.06 213 THR A C 1
ATOM 1671 O O . THR A 1 213 ? -10.075 0.563 22.808 1.00 96.06 213 THR A O 1
ATOM 1674 N N . ASP A 1 214 ? -10.420 0.982 20.628 1.00 95.31 214 ASP A N 1
ATOM 1675 C CA . ASP A 1 214 ? -9.959 2.369 20.653 1.00 95.31 214 ASP A CA 1
ATOM 1676 C C . ASP A 1 214 ? -10.870 3.321 19.846 1.00 95.31 214 ASP A C 1
ATOM 1678 O O . ASP A 1 214 ? -11.925 2.940 19.337 1.00 95.31 214 ASP A O 1
ATOM 1682 N N . LYS A 1 215 ? -10.489 4.607 19.809 1.00 94.50 215 LYS A N 1
ATOM 1683 C CA . LYS A 1 215 ? -11.143 5.686 19.038 1.00 94.50 215 LYS A CA 1
ATOM 1684 C C . LYS A 1 215 ? -12.641 5.903 19.319 1.00 94.50 215 LYS A C 1
ATOM 1686 O O . LYS A 1 215 ? -13.347 6.422 18.470 1.00 94.50 215 LYS A O 1
ATOM 1691 N N . MET A 1 216 ? -13.096 5.595 20.534 1.00 95.62 216 MET A N 1
A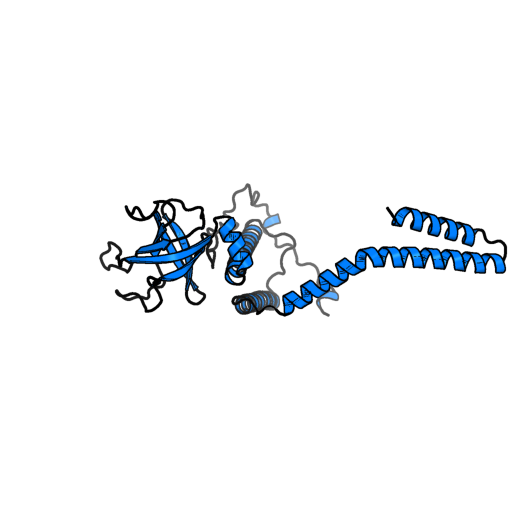TOM 1692 C CA . MET A 1 216 ? -14.476 5.823 21.004 1.00 95.62 216 MET A CA 1
ATOM 1693 C C . MET A 1 216 ? -14.616 7.050 21.923 1.00 95.62 216 MET A C 1
ATOM 1695 O O . MET A 1 216 ? -15.560 7.156 22.698 1.00 95.62 216 MET A O 1
ATOM 1699 N N . GLY A 1 217 ? -13.651 7.968 21.890 1.00 90.62 217 GLY A N 1
ATOM 1700 C CA . GLY A 1 217 ? -13.576 9.081 22.835 1.00 90.62 217 GLY A CA 1
ATOM 1701 C C . GLY A 1 217 ? -13.019 8.700 24.209 1.00 90.62 217 GLY A C 1
ATOM 1702 O O . GLY A 1 217 ? -12.480 7.612 24.424 1.00 90.62 217 GLY A O 1
ATOM 1703 N N . ARG A 1 218 ? -13.090 9.648 25.151 1.00 86.62 218 ARG A N 1
ATOM 1704 C CA . ARG A 1 218 ? -12.573 9.500 26.533 1.00 86.62 218 ARG A CA 1
ATOM 1705 C C . ARG A 1 218 ? -13.667 9.225 27.571 1.00 86.62 218 ARG A C 1
ATOM 1707 O O . ARG A 1 218 ? -13.356 9.048 28.749 1.00 86.62 218 ARG A O 1
ATOM 1714 N N . GLY A 1 219 ? -14.929 9.265 27.147 1.00 84.56 219 GLY A N 1
ATOM 1715 C CA . GLY A 1 219 ? -16.103 9.109 27.997 1.00 84.56 219 GLY A CA 1
ATOM 1716 C C . GLY A 1 219 ? -16.461 7.651 28.287 1.00 84.56 219 GLY A C 1
ATOM 1717 O O . GLY A 1 219 ? -15.853 6.714 27.772 1.00 84.56 219 GLY A O 1
ATOM 1718 N N . LYS A 1 220 ? -17.477 7.474 29.139 1.00 84.12 220 LYS A N 1
ATOM 1719 C CA . LYS A 1 220 ? -18.113 6.169 29.370 1.00 84.12 220 LYS A CA 1
ATOM 1720 C C . LYS A 1 220 ? -19.041 5.783 28.215 1.00 84.12 220 LYS A C 1
ATOM 1722 O O . LYS A 1 220 ? -19.243 4.602 27.979 1.00 84.12 220 LYS A O 1
ATOM 1727 N N . GLU A 1 221 ? -19.594 6.763 27.517 1.00 89.25 221 GLU A N 1
ATOM 1728 C CA . GLU A 1 221 ? -20.356 6.546 26.292 1.00 89.25 221 GLU A CA 1
ATOM 1729 C C . GLU A 1 221 ? -19.442 6.810 25.091 1.00 89.25 221 GLU A C 1
ATOM 1731 O O . GLU A 1 221 ? -18.687 7.791 25.129 1.00 89.25 221 GLU A O 1
ATOM 1736 N N . PRO A 1 222 ? -19.461 5.936 24.067 1.00 92.75 222 PRO A N 1
ATOM 1737 C CA . PRO A 1 222 ? -18.734 6.177 22.831 1.00 92.75 222 PRO A CA 1
ATOM 1738 C C . PRO A 1 222 ? -19.158 7.488 22.165 1.00 92.75 222 PRO A C 1
ATOM 1740 O O . PRO A 1 222 ? -20.335 7.841 22.163 1.00 92.75 222 PRO A O 1
ATOM 1743 N N . GLU A 1 223 ? -18.206 8.193 21.556 1.00 93.81 223 GLU A N 1
ATOM 1744 C CA . GLU A 1 223 ? -18.516 9.341 20.697 1.00 93.81 223 GLU A CA 1
ATOM 1745 C C . GLU A 1 223 ? -19.405 8.913 19.515 1.00 93.81 223 GLU A C 1
ATOM 1747 O O . GLU A 1 223 ? -19.247 7.817 18.969 1.00 93.81 223 GLU A O 1
ATOM 1752 N N . ALA A 1 224 ? -20.341 9.773 19.107 1.00 91.69 224 ALA A N 1
ATOM 1753 C CA . ALA A 1 224 ? -21.245 9.481 17.996 1.00 91.69 224 ALA A CA 1
ATOM 1754 C C . ALA A 1 224 ? -20.460 9.145 16.713 1.00 91.69 224 ALA A C 1
ATOM 1756 O O . ALA A 1 224 ? -19.489 9.823 16.376 1.00 91.69 224 ALA A O 1
ATOM 1757 N N . GLY A 1 225 ? -20.865 8.075 16.022 1.00 92.25 225 GLY A N 1
ATOM 1758 C CA . GLY A 1 225 ? -20.196 7.564 14.818 1.00 92.25 225 GLY A CA 1
ATOM 1759 C C . GLY A 1 225 ? -18.905 6.768 15.066 1.00 92.25 225 GLY A C 1
ATOM 1760 O O . GLY A 1 225 ? -18.334 6.228 14.123 1.00 92.25 225 GLY A O 1
ATOM 1761 N N . SER A 1 226 ? -18.428 6.650 16.313 1.00 95.06 226 SER A N 1
ATOM 1762 C CA . SER A 1 226 ? -17.206 5.883 16.620 1.00 95.06 226 SER A CA 1
ATOM 1763 C C . SER A 1 226 ? -17.405 4.366 16.654 1.00 95.06 226 SER A C 1
ATOM 1765 O O . SER A 1 226 ? -16.441 3.612 16.506 1.00 95.06 226 SER A O 1
ATOM 1767 N N . VAL A 1 227 ? -18.641 3.907 16.829 1.00 96.38 227 VAL A N 1
ATOM 1768 C CA . VAL A 1 227 ? -19.056 2.499 16.809 1.00 96.38 227 VAL A CA 1
ATOM 1769 C C . VAL A 1 227 ? -20.032 2.362 15.642 1.00 96.38 227 VAL A C 1
ATOM 1771 O O . VAL A 1 227 ? -20.889 3.234 15.517 1.00 96.38 227 VAL A O 1
ATOM 1774 N N . PRO A 1 228 ? -19.886 1.357 14.759 1.00 96.38 228 PRO A N 1
ATOM 1775 C CA . PRO A 1 228 ? -20.850 1.181 13.681 1.00 96.38 228 PRO A CA 1
ATOM 1776 C C . PRO A 1 228 ? -22.209 0.758 14.236 1.00 96.38 228 PRO A C 1
ATOM 1778 O O . PRO A 1 228 ? -22.292 0.165 15.313 1.00 96.38 228 PRO A O 1
ATOM 1781 N N . GLU A 1 229 ? -23.255 1.052 13.482 1.00 95.88 229 GLU A N 1
ATOM 1782 C CA . GLU A 1 229 ? -24.637 0.720 13.796 1.00 95.88 229 GLU A CA 1
ATOM 1783 C C . GLU A 1 229 ? -25.094 -0.512 13.010 1.00 95.88 229 GLU A C 1
ATOM 1785 O O . GLU A 1 229 ? -24.480 -0.933 12.029 1.00 95.88 229 GLU A O 1
ATOM 1790 N N . LYS A 1 230 ? -26.195 -1.124 13.451 1.00 96.19 230 LYS A N 1
ATOM 1791 C CA . LYS A 1 230 ? -26.806 -2.237 12.724 1.00 96.19 230 LYS A CA 1
ATOM 1792 C C . LYS A 1 230 ? -27.257 -1.778 11.332 1.00 96.19 230 LYS A C 1
ATOM 1794 O O . LYS A 1 230 ? -28.012 -0.818 11.219 1.00 96.19 230 LYS A O 1
ATOM 1799 N N . GLY A 1 231 ? -26.849 -2.516 10.304 1.00 96.19 231 GLY A N 1
ATOM 1800 C CA . GLY A 1 231 ? -27.069 -2.217 8.889 1.00 96.19 231 GLY A CA 1
ATOM 1801 C C . GLY A 1 231 ? -25.892 -1.507 8.212 1.00 96.19 231 GLY A C 1
ATOM 1802 O O . GLY A 1 231 ? -25.884 -1.402 6.986 1.00 96.19 231 GLY A O 1
ATOM 1803 N N . ASP A 1 232 ? -24.884 -1.052 8.965 1.00 97.38 232 ASP A N 1
ATOM 1804 C CA . ASP A 1 232 ? -23.709 -0.407 8.379 1.00 97.38 232 ASP A CA 1
ATOM 1805 C C . ASP A 1 232 ? -22.869 -1.402 7.575 1.00 97.38 232 ASP A C 1
ATOM 1807 O O . ASP A 1 232 ? -22.584 -2.517 8.021 1.00 97.38 232 ASP A O 1
ATOM 1811 N N . LEU A 1 233 ? -22.392 -0.956 6.413 1.00 97.19 233 LEU A N 1
ATOM 1812 C CA . LEU A 1 233 ? -21.364 -1.659 5.654 1.00 97.19 233 LEU A CA 1
ATOM 1813 C C . LEU A 1 233 ? -19.988 -1.243 6.166 1.00 97.19 233 LEU A C 1
ATOM 1815 O O . LEU A 1 233 ? -19.620 -0.067 6.135 1.00 97.19 233 LEU A O 1
ATOM 1819 N N . VAL A 1 234 ? -19.213 -2.219 6.623 1.00 97.00 234 VAL A N 1
ATOM 1820 C CA . VAL A 1 234 ? -17.887 -2.011 7.203 1.00 97.00 234 VAL A CA 1
ATOM 1821 C C . VAL A 1 234 ? -16.838 -2.804 6.441 1.00 97.00 234 VAL A C 1
ATOM 1823 O O . VAL A 1 234 ? -17.105 -3.894 5.944 1.00 97.00 234 VAL A O 1
ATOM 1826 N N . CYS A 1 235 ? -15.626 -2.258 6.375 1.00 97.62 235 CYS A N 1
ATOM 1827 C CA . CYS A 1 235 ? -14.450 -2.940 5.850 1.00 97.62 235 CYS A CA 1
ATOM 1828 C C . CYS A 1 235 ? -13.362 -2.939 6.921 1.00 97.62 235 CYS A C 1
ATOM 1830 O O . CYS A 1 235 ? -13.009 -1.884 7.456 1.00 97.62 235 CYS A O 1
ATOM 1832 N N . PHE A 1 236 ? -12.838 -4.122 7.221 1.00 97.88 236 PHE A N 1
ATOM 1833 C CA . PHE A 1 236 ? -11.747 -4.335 8.158 1.00 97.88 236 PHE A CA 1
ATOM 1834 C C . PHE A 1 236 ? -10.547 -4.953 7.439 1.00 97.88 236 PHE A C 1
ATOM 1836 O O . PHE A 1 236 ? -10.697 -5.770 6.535 1.00 97.88 236 PHE A O 1
ATOM 1843 N N . THR A 1 237 ? -9.347 -4.581 7.864 1.00 97.94 237 THR A N 1
ATOM 1844 C CA . THR A 1 237 ? -8.068 -5.097 7.371 1.00 97.94 237 THR A CA 1
ATOM 1845 C C . THR A 1 237 ? -7.348 -5.837 8.489 1.00 97.94 237 THR A C 1
ATOM 1847 O O . THR A 1 237 ? -7.472 -5.476 9.658 1.00 97.94 237 THR A O 1
ATOM 1850 N N . LEU A 1 238 ? -6.573 -6.864 8.150 1.00 96.50 238 LEU A N 1
ATOM 1851 C CA . LEU A 1 238 ? -5.701 -7.568 9.096 1.00 96.50 238 LEU A CA 1
ATOM 1852 C C . LEU A 1 238 ? -4.322 -6.891 9.211 1.00 96.50 238 LEU A C 1
ATOM 1854 O O . LEU A 1 238 ? -3.562 -7.180 10.132 1.00 96.50 238 LEU A O 1
ATOM 1858 N N . PHE A 1 239 ? -4.007 -5.965 8.303 1.00 94.81 239 PHE A N 1
ATOM 1859 C CA . PHE A 1 239 ? -2.814 -5.122 8.349 1.00 94.81 239 PHE A CA 1
ATOM 1860 C C . PHE A 1 239 ? -3.102 -3.755 8.987 1.00 94.81 239 PHE A C 1
ATOM 1862 O O . PHE A 1 239 ? -4.199 -3.201 8.856 1.00 94.81 239 PHE A O 1
ATOM 1869 N N . GLU A 1 240 ? -2.089 -3.203 9.656 1.00 94.50 240 GLU A N 1
ATOM 1870 C CA . GLU A 1 240 ? -2.117 -1.858 10.238 1.00 94.50 240 GLU A CA 1
ATOM 1871 C C . GLU A 1 240 ? -2.074 -0.782 9.150 1.00 94.50 240 GLU A C 1
ATOM 1873 O O . GLU A 1 240 ? -1.310 -0.887 8.196 1.00 94.50 240 GLU A O 1
ATOM 1878 N N . HIS A 1 241 ? -2.850 0.293 9.318 1.00 94.00 241 HIS A N 1
ATOM 1879 C CA . HIS A 1 241 ? -2.814 1.440 8.391 1.00 94.00 241 HIS A CA 1
ATOM 1880 C C . HIS A 1 241 ? -1.596 2.338 8.639 1.00 94.00 241 HIS A C 1
ATOM 1882 O O . HIS A 1 241 ? -1.101 3.007 7.737 1.00 94.00 241 HIS A O 1
ATOM 1888 N N . GLU A 1 242 ? -1.094 2.325 9.875 1.00 88.50 242 GLU A N 1
ATOM 1889 C CA . GLU A 1 242 ? 0.095 3.052 10.319 1.00 88.50 242 GLU A CA 1
ATOM 1890 C C . GLU A 1 242 ? 1.029 2.084 11.065 1.00 88.50 242 GLU A C 1
ATOM 1892 O O . GLU A 1 242 ? 1.052 2.077 12.302 1.00 88.50 242 GLU A O 1
ATOM 1897 N N . PRO A 1 243 ? 1.778 1.231 10.340 1.00 84.31 243 PRO A N 1
ATOM 1898 C CA . PRO A 1 243 ? 2.625 0.222 10.957 1.00 84.31 243 PRO A CA 1
ATOM 1899 C C . PRO A 1 243 ? 3.673 0.871 11.861 1.00 84.31 243 PRO A C 1
ATOM 1901 O O . PRO A 1 243 ? 4.399 1.798 11.475 1.00 84.31 243 PRO A O 1
ATOM 1904 N N . ARG A 1 244 ? 3.765 0.377 13.096 1.00 79.31 244 ARG A N 1
ATOM 1905 C CA . ARG A 1 244 ? 4.790 0.841 14.039 1.00 79.31 244 ARG A CA 1
ATOM 1906 C C . ARG A 1 244 ? 6.160 0.289 13.660 1.00 79.31 244 ARG A C 1
ATOM 1908 O O . ARG A 1 244 ? 6.289 -0.822 13.160 1.00 79.31 244 ARG A O 1
ATOM 1915 N N . GLY A 1 245 ? 7.200 1.079 13.934 1.00 73.62 245 GLY A N 1
ATOM 1916 C CA . GLY A 1 245 ? 8.579 0.616 13.790 1.00 73.62 245 GLY A CA 1
ATOM 1917 C C . GLY A 1 245 ? 8.883 -0.557 14.724 1.00 73.62 245 GLY A C 1
ATOM 1918 O O . GLY A 1 245 ? 8.281 -0.679 15.794 1.00 73.62 245 GLY A O 1
ATOM 1919 N N . GLY A 1 246 ? 9.833 -1.396 14.310 1.00 74.88 246 GLY A N 1
ATOM 1920 C CA . GLY A 1 246 ? 10.346 -2.495 15.123 1.00 74.88 246 GLY A CA 1
ATOM 1921 C C . GLY A 1 246 ? 11.046 -2.029 16.405 1.00 74.88 246 GLY A C 1
ATOM 1922 O O . GLY A 1 246 ? 11.132 -0.837 16.711 1.00 74.88 246 GLY A O 1
ATOM 1923 N N . ALA A 1 247 ? 11.552 -2.996 17.174 1.00 79.50 247 ALA A N 1
ATOM 1924 C CA . ALA A 1 247 ? 12.302 -2.721 18.396 1.00 79.50 247 ALA A CA 1
ATOM 1925 C C . ALA A 1 247 ? 13.497 -1.787 18.132 1.00 79.50 247 ALA A C 1
ATOM 1927 O O . ALA A 1 247 ? 14.097 -1.816 17.056 1.00 79.50 247 ALA A O 1
ATOM 1928 N N . LYS A 1 248 ? 13.857 -0.974 19.135 1.00 82.38 248 LYS A N 1
ATOM 1929 C CA . LYS A 1 248 ? 15.047 -0.120 19.056 1.00 82.38 248 LYS A CA 1
ATOM 1930 C C . LYS A 1 248 ? 16.275 -1.005 18.816 1.00 82.38 248 LYS A C 1
ATOM 1932 O O . LYS A 1 248 ? 16.508 -1.949 19.571 1.00 82.38 248 LYS A O 1
ATOM 1937 N N . LEU A 1 249 ? 17.046 -0.684 17.781 1.00 84.12 249 LEU A N 1
ATOM 1938 C CA . LEU A 1 249 ? 18.322 -1.339 17.510 1.00 84.12 249 LEU A CA 1
ATOM 1939 C C . LEU A 1 249 ? 19.358 -0.991 18.596 1.00 84.12 249 LEU A C 1
ATOM 1941 O O . LEU A 1 249 ? 19.251 0.076 19.214 1.00 84.12 249 LEU A O 1
ATOM 1945 N N . PRO A 1 250 ? 20.332 -1.883 18.860 1.00 83.12 250 PRO A N 1
ATOM 1946 C CA . PRO A 1 250 ? 21.421 -1.588 19.783 1.00 83.12 250 PRO A CA 1
ATOM 1947 C C . PRO A 1 250 ? 22.243 -0.392 19.290 1.00 83.12 250 PRO A C 1
ATOM 1949 O O . PRO A 1 250 ? 22.302 -0.118 18.090 1.00 83.12 250 PRO A O 1
ATOM 1952 N N . ASP A 1 251 ? 22.890 0.302 20.224 1.00 80.31 251 ASP A N 1
ATOM 1953 C CA . ASP A 1 251 ? 23.883 1.319 19.880 1.00 80.31 251 ASP A CA 1
ATOM 1954 C C . ASP A 1 251 ? 25.098 0.643 19.193 1.00 80.31 251 ASP A C 1
ATOM 1956 O O . ASP A 1 251 ? 25.337 -0.548 19.435 1.00 80.31 251 ASP A O 1
ATOM 1960 N N . PRO A 1 252 ? 25.866 1.346 18.335 1.00 76.69 252 PRO A N 1
ATOM 1961 C CA . PRO A 1 252 ? 26.954 0.750 17.553 1.00 76.69 252 PRO A CA 1
ATOM 1962 C C . PRO A 1 252 ? 27.947 -0.074 18.380 1.00 76.69 252 PRO A C 1
ATOM 1964 O O . PRO A 1 252 ? 28.317 -1.175 17.969 1.00 76.69 252 PRO A O 1
ATOM 1967 N N . GLU A 1 253 ? 28.300 0.388 19.581 1.00 77.69 253 GLU A N 1
ATOM 1968 C CA . GLU A 1 253 ? 29.228 -0.284 20.502 1.00 77.69 253 GLU A CA 1
ATOM 1969 C C . GLU A 1 253 ? 28.665 -1.591 21.083 1.00 77.69 253 GLU A C 1
ATOM 1971 O O . GLU A 1 253 ? 29.412 -2.416 21.605 1.00 77.69 253 GLU A O 1
ATOM 1976 N N . GLN A 1 254 ? 27.345 -1.774 21.017 1.00 82.31 254 GLN A N 1
ATOM 1977 C CA . GLN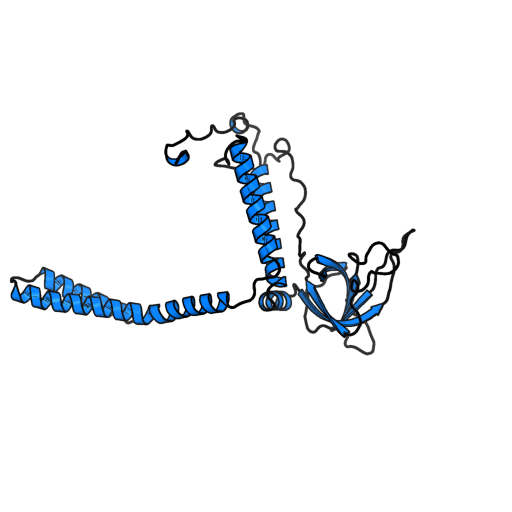 A 1 254 ? 26.619 -2.957 21.481 1.00 82.31 254 GLN A CA 1
ATOM 1978 C C . GLN A 1 254 ? 26.208 -3.877 20.318 1.00 82.31 254 GLN A C 1
ATOM 1980 O O . GLN A 1 254 ? 25.473 -4.848 20.522 1.00 82.31 254 GLN A O 1
ATOM 1985 N N . THR A 1 255 ? 26.667 -3.596 19.094 1.00 78.62 255 THR A N 1
ATOM 1986 C CA . THR A 1 255 ? 26.384 -4.439 17.928 1.00 78.62 255 THR A CA 1
ATOM 1987 C C . THR A 1 255 ? 27.071 -5.799 18.091 1.00 78.62 255 THR A C 1
ATOM 1989 O O . THR A 1 255 ? 28.277 -5.846 18.348 1.00 78.62 255 THR A O 1
ATOM 1992 N N . PRO A 1 256 ? 26.360 -6.931 17.920 1.00 79.38 256 PRO A N 1
ATOM 1993 C CA . PRO A 1 256 ? 26.985 -8.248 17.973 1.00 79.38 256 PRO A CA 1
ATOM 1994 C C . PRO A 1 256 ? 28.159 -8.360 16.992 1.00 79.38 256 PRO A C 1
ATOM 1996 O O . PRO A 1 256 ? 28.074 -7.888 15.857 1.00 79.38 256 PRO A O 1
ATOM 1999 N N . TRP A 1 257 ? 29.227 -9.056 17.391 1.00 74.50 257 TRP A N 1
ATOM 2000 C CA . TRP A 1 257 ? 30.444 -9.241 16.580 1.00 74.50 257 TRP A CA 1
ATOM 2001 C C . TRP A 1 257 ? 30.173 -9.825 15.182 1.00 74.50 257 TRP A C 1
ATOM 2003 O O . TRP A 1 257 ? 30.937 -9.588 14.251 1.00 74.50 257 TRP A O 1
ATOM 2013 N N . THR A 1 258 ? 29.067 -10.558 15.026 1.00 77.19 258 THR A N 1
ATOM 2014 C CA . THR A 1 258 ? 28.596 -11.126 13.756 1.00 77.19 258 THR A CA 1
ATOM 2015 C C . THR A 1 258 ? 28.087 -10.085 12.755 1.00 77.19 258 THR A C 1
ATOM 2017 O O . THR A 1 258 ? 27.980 -10.403 11.576 1.00 77.19 258 THR A O 1
ATOM 2020 N N . HIS A 1 259 ? 27.778 -8.866 13.203 1.00 71.94 259 HIS A N 1
ATOM 2021 C CA . HIS A 1 259 ? 27.214 -7.787 12.384 1.00 71.94 259 HIS A CA 1
ATOM 2022 C C . HIS A 1 259 ? 28.084 -6.520 12.392 1.00 71.94 259 HIS A C 1
ATOM 2024 O O . HIS A 1 259 ? 28.072 -5.786 11.411 1.00 71.94 259 HIS A O 1
ATOM 2030 N N . GLY A 1 260 ? 28.848 -6.269 13.464 1.00 64.19 260 GLY A N 1
ATOM 2031 C CA . GLY A 1 260 ? 29.738 -5.103 13.591 1.00 64.19 260 GLY A CA 1
ATOM 2032 C C . GLY A 1 260 ? 31.231 -5.389 13.382 1.00 64.19 260 GLY A C 1
ATOM 2033 O O . GLY A 1 260 ? 32.018 -4.451 13.296 1.00 64.19 260 GLY A O 1
ATOM 2034 N N . GLY A 1 261 ? 31.636 -6.665 13.299 1.00 56.88 261 GLY A N 1
ATOM 2035 C CA . GLY A 1 261 ? 33.048 -7.064 13.361 1.00 56.88 261 GLY A CA 1
ATOM 2036 C C . GLY A 1 261 ? 33.698 -6.736 14.720 1.00 56.88 261 GLY A C 1
ATOM 2037 O O . GLY A 1 261 ? 33.080 -6.095 15.570 1.00 56.88 261 GLY A O 1
ATOM 2038 N N . PRO A 1 262 ? 34.936 -7.185 14.996 1.00 48.69 262 PRO A N 1
ATOM 2039 C CA . PRO A 1 262 ? 35.704 -6.638 16.114 1.00 48.69 262 PRO A CA 1
ATOM 2040 C C . PRO A 1 262 ? 35.899 -5.130 15.878 1.00 48.69 262 PRO A C 1
ATOM 2042 O O . PRO A 1 262 ? 36.110 -4.753 14.723 1.00 48.69 262 PRO A O 1
ATOM 2045 N N . PRO A 1 263 ? 35.879 -4.271 16.914 1.00 50.97 263 PRO A N 1
ATOM 2046 C CA . PRO A 1 263 ? 36.185 -2.855 16.752 1.00 50.97 263 PRO A CA 1
ATOM 2047 C C . PRO A 1 263 ? 37.647 -2.712 16.308 1.00 50.97 263 PRO A C 1
ATOM 2049 O O . PRO A 1 263 ? 38.567 -2.703 17.120 1.00 50.97 263 PRO A O 1
ATOM 2052 N N . GLY A 1 264 ? 37.881 -2.683 14.999 1.00 50.53 264 GLY A N 1
ATOM 2053 C CA . GLY A 1 264 ? 39.157 -2.286 14.425 1.00 50.53 264 GLY A CA 1
ATOM 2054 C C . GLY A 1 264 ? 39.195 -0.767 14.342 1.00 50.53 264 GLY A C 1
ATOM 2055 O O . GLY A 1 264 ? 38.209 -0.165 13.926 1.00 50.53 264 GLY A O 1
ATOM 2056 N N . GLU A 1 265 ? 40.329 -0.150 14.681 1.00 47.66 265 GLU A N 1
ATOM 2057 C CA . GLU A 1 265 ? 40.542 1.311 14.638 1.00 47.66 265 GLU A CA 1
ATOM 2058 C C . GLU A 1 265 ? 40.105 1.967 13.309 1.00 47.66 265 GLU A C 1
ATOM 2060 O O . GLU A 1 265 ? 39.763 3.144 13.291 1.00 47.66 265 GLU A O 1
ATOM 2065 N N . ALA A 1 266 ? 40.034 1.212 12.207 1.00 51.09 266 ALA A N 1
ATOM 2066 C CA . ALA A 1 266 ? 39.540 1.677 10.909 1.00 51.09 266 ALA A CA 1
ATOM 2067 C C . ALA A 1 266 ? 38.023 1.966 10.856 1.00 51.09 266 ALA A C 1
ATOM 2069 O O . ALA A 1 266 ? 37.602 2.765 10.029 1.00 51.09 266 ALA A O 1
ATOM 2070 N N . ALA A 1 267 ? 37.202 1.353 11.716 1.00 51.19 267 ALA A N 1
ATOM 2071 C CA . ALA A 1 267 ? 35.760 1.622 11.789 1.00 51.19 267 ALA A CA 1
ATOM 2072 C C . ALA A 1 267 ? 35.430 2.900 12.588 1.00 51.19 267 ALA A C 1
ATOM 2074 O O . ALA A 1 267 ? 34.334 3.438 12.469 1.00 51.19 267 ALA A O 1
ATOM 2075 N N . SER A 1 268 ? 36.381 3.392 13.392 1.00 49.28 268 SER A N 1
ATOM 2076 C CA . SER A 1 268 ? 36.255 4.614 14.201 1.00 49.28 268 SER A CA 1
ATOM 2077 C C . SER A 1 268 ? 36.788 5.878 13.524 1.00 49.28 268 SER A C 1
ATOM 2079 O O . SER A 1 268 ? 36.656 6.964 14.085 1.00 49.28 268 SER A O 1
ATOM 2081 N N . VAL A 1 269 ? 37.392 5.764 12.338 1.00 50.75 269 VAL A N 1
ATOM 2082 C CA . VAL A 1 269 ? 37.803 6.928 11.546 1.00 50.75 269 VAL A CA 1
ATOM 2083 C C . VAL A 1 269 ? 36.697 7.199 10.527 1.00 50.75 269 VAL A C 1
ATOM 2085 O O . VAL A 1 269 ? 36.475 6.349 9.664 1.00 50.75 269 VAL A O 1
ATOM 2088 N N . PRO A 1 270 ? 35.989 8.342 10.602 1.00 55.75 270 PRO A N 1
ATOM 2089 C CA . PRO A 1 270 ? 35.091 8.753 9.534 1.00 55.75 270 PRO A CA 1
ATOM 2090 C C . PRO A 1 270 ? 35.865 8.731 8.216 1.00 55.75 270 PRO A C 1
ATOM 2092 O O . PRO A 1 270 ? 36.932 9.345 8.122 1.00 55.75 270 PRO A O 1
ATOM 2095 N N . GLU A 1 271 ? 35.363 7.999 7.219 1.00 59.16 271 GLU A N 1
ATOM 2096 C CA . GLU A 1 271 ? 35.920 8.057 5.869 1.00 59.16 271 GLU A CA 1
ATOM 2097 C C . GLU A 1 271 ? 35.912 9.529 5.441 1.00 59.16 271 GLU A C 1
ATOM 2099 O O . GLU A 1 271 ? 34.892 10.214 5.570 1.00 59.16 271 GLU A O 1
ATOM 2104 N N . ALA A 1 272 ? 37.078 10.046 5.048 1.00 57.31 272 ALA A N 1
ATOM 2105 C CA . ALA A 1 272 ? 37.199 11.443 4.666 1.00 57.31 272 ALA A CA 1
ATOM 2106 C C . ALA A 1 272 ? 36.219 11.718 3.521 1.00 57.31 272 ALA A C 1
ATOM 2108 O O . ALA A 1 272 ? 36.147 10.931 2.577 1.00 57.31 272 ALA A O 1
ATOM 2109 N N . ALA A 1 273 ? 35.458 12.811 3.625 1.00 61.97 273 ALA A N 1
ATOM 2110 C CA . ALA A 1 273 ? 34.568 13.222 2.549 1.00 61.97 273 ALA A CA 1
ATOM 2111 C C . ALA A 1 273 ? 35.365 13.321 1.242 1.00 61.97 273 ALA A C 1
ATOM 2113 O O . ALA A 1 273 ? 36.509 13.793 1.248 1.00 61.97 273 ALA A O 1
ATOM 2114 N N . ASP A 1 274 ? 34.761 12.870 0.141 1.00 63.44 274 ASP A N 1
ATOM 2115 C CA . ASP A 1 274 ? 35.351 13.053 -1.180 1.00 63.44 274 ASP A CA 1
ATOM 2116 C C . ASP A 1 274 ? 35.642 14.549 -1.393 1.00 63.44 274 ASP A C 1
ATOM 2118 O O . ASP A 1 274 ? 34.916 15.427 -0.912 1.00 63.44 274 ASP A O 1
ATOM 2122 N N . ALA A 1 275 ? 36.755 14.843 -2.066 1.00 74.06 275 ALA A N 1
ATOM 2123 C CA . ALA A 1 275 ? 37.126 16.218 -2.358 1.00 74.06 275 ALA A CA 1
ATOM 2124 C C . ALA A 1 275 ? 36.026 16.871 -3.204 1.00 74.06 275 ALA A C 1
ATOM 2126 O O . ALA A 1 275 ? 35.609 16.301 -4.210 1.00 74.06 275 ALA A O 1
ATOM 2127 N N . GLN A 1 276 ? 35.588 18.064 -2.792 1.00 77.31 276 GLN A N 1
ATOM 2128 C CA . GLN A 1 276 ? 34.595 18.858 -3.513 1.00 77.31 276 GLN A CA 1
ATOM 2129 C C . GLN A 1 276 ? 35.004 19.003 -4.984 1.00 77.31 276 GLN A C 1
ATOM 2131 O O . GLN A 1 276 ? 36.120 19.440 -5.279 1.00 77.31 276 GLN A O 1
ATOM 2136 N N . THR A 1 277 ? 34.114 18.624 -5.895 1.00 79.25 277 THR A N 1
ATOM 2137 C CA . THR A 1 277 ? 34.325 18.755 -7.338 1.00 79.25 277 THR A CA 1
ATOM 2138 C C . THR A 1 277 ? 33.676 20.033 -7.864 1.00 79.25 277 THR A C 1
ATOM 2140 O O . THR A 1 277 ? 32.819 20.625 -7.210 1.00 79.25 277 THR A O 1
ATOM 2143 N N . GLU A 1 278 ? 34.074 20.483 -9.060 1.00 68.75 278 GLU A N 1
ATOM 2144 C CA . GLU A 1 278 ? 33.452 21.650 -9.711 1.00 68.75 278 GLU A CA 1
ATOM 2145 C C . GLU A 1 278 ? 31.954 21.434 -9.998 1.00 68.75 278 GLU A C 1
ATOM 2147 O O . GLU A 1 278 ? 31.208 22.403 -10.096 1.00 68.75 278 GLU A O 1
ATOM 2152 N N . GLU A 1 279 ? 31.498 20.179 -10.077 1.00 67.75 279 GLU A N 1
ATOM 2153 C CA . GLU A 1 279 ? 30.087 19.820 -10.269 1.00 67.75 279 GLU A CA 1
ATOM 2154 C C . GLU A 1 279 ? 29.237 20.039 -9.002 1.00 67.75 279 GLU A C 1
ATOM 2156 O O . GLU A 1 279 ? 28.028 20.222 -9.112 1.00 67.75 279 GLU A O 1
ATOM 2161 N N . ASP A 1 280 ? 29.850 20.094 -7.812 1.00 60.44 280 ASP A N 1
ATOM 2162 C CA . ASP A 1 280 ? 29.152 20.260 -6.524 1.00 60.44 280 ASP A CA 1
ATOM 2163 C C . ASP A 1 280 ? 28.812 21.729 -6.185 1.00 60.44 280 ASP A C 1
ATOM 2165 O O . ASP A 1 280 ? 28.183 22.007 -5.160 1.00 60.44 280 ASP A O 1
ATOM 2169 N N . VAL A 1 281 ? 29.262 22.684 -7.009 1.00 67.69 281 VAL A N 1
ATOM 2170 C CA . VAL A 1 281 ? 29.127 24.144 -6.800 1.00 67.69 281 VAL A CA 1
ATOM 2171 C C . VAL A 1 281 ? 28.382 24.871 -7.933 1.00 67.69 281 VAL A C 1
ATOM 2173 O O . VAL A 1 281 ? 28.316 26.104 -7.918 1.00 67.69 281 VAL A O 1
ATOM 2176 N N . LEU A 1 282 ? 27.808 24.129 -8.887 1.00 43.31 282 LEU A N 1
ATOM 2177 C CA . LEU A 1 282 ? 26.971 24.642 -9.986 1.00 43.31 282 LEU A CA 1
ATOM 2178 C C . LEU A 1 282 ? 25.474 24.568 -9.652 1.00 43.31 282 LEU A C 1
ATOM 2180 O O . LEU A 1 282 ? 24.758 25.518 -10.046 1.00 43.31 282 LEU A O 1
#

Organism: NCBI:txid285562

Secondary structure (DSSP, 8-state):
--HHHHHHHHHHHHHHHHT--SHHHHHHHHHHHHHHHHHHHHHHHHHHHHHHHHHHHHHHHHHHSPPPTTHHHHHHHHHHHHHHHHHHHHTTPPPPPSS--HHHHHHHHHHHHHHHHHHHHHHHHH-HHHHHHHHHTTSEEEEEEEEEE--B-SSSS--B--EEEEE-S------TT-EEEEEETTEEEEEEEEEE---TTS-TTSEEEEEE-S-S-SSSSPPTTSSPPTT-EEEEESS-SSPPP-SPPPPGGGS-HHHH-S--GGGSSPPPPPPPPGGGG-

pLDDT: mean 88.32, std 12.58, range [43.31, 98.06]

Sequence (282 aa):
KLLAPAIERYDRARTALAAAEDGLEADERLGALTAAEREIRALVESRTRPTWDAVWRGLDLLRELPEGAHAEERWTRDRWSFTSHRDRVLAGEPPQPRRDDAVTAANKLATREREQARLEAQEALDDPLVMAGRRLAGEAFAGEVVDVVMAYSESRRPSPRPLVTVRTDDRPYLGERVKVYRSLGGKPQTAEYVGAASSDDAPEDDALVLRITDKMGRGKEPEAGSVPEKGDLVCFTLFEHEPRGGAKLPDPEQTPWTHGGPPGEAASVPEAADAQTEEDVL

Foldseek 3Di:
DPQVVLVVQLVVLVVQLVPDPDDVSNVVSVVSNVVSVVVNVVVVCVVCVVVVVVVVVVVVVVVPDDDFPCPVVVVVVVVVVVVVVVVCVVVVHDDDDPDDALQRVVVVVLVVVQVVLLVLLSCLVRDVVSVVVCQQVLQKWKFFFADKAWDWDPDPDTATWIKTKTFTPTRHPDDAQQWKWFQQVNDTWIKTWHAFDDDPPDDSPGITIIITDDDQDDDNHGDPSSDDDGGDMTMIGSGDNRDDGDDNDDDLVPDPCVRRPDPDVVVVDPDDPDPDDPVNVD

Radius of gyration: 31.79 Å; chains: 1; bounding box: 71×46×101 Å